Protein AF-A0A846YF03-F1 (afdb_monomer)

Nearest PDB structures (foldseek):
  1k1b-assembly1_A  TM=5.918E-01  e=3.257E-08  Homo sapiens
  5ma4-assembly1_A  TM=4.763E-01  e=5.336E-09  synthetic construct
  4g8l-assembly3_C  TM=5.052E-01  e=1.090E-08  Homo sapiens
  5ma9-assembly4_E  TM=4.348E-01  e=3.477E-09  synthetic construct
  8deh-assembly1_A  TM=4.687E-01  e=1.443E-05  Homo sapiens

Organism: NCBI:txid53429

Sequence (252 aa):
MSNLMDAVWERDPAAVESLLKDGASPEETNEDGTTPLYQAAVSGCADLVRLLLIYGADPNRPSEPPEEGLPLCAAACWNHIDAVSALVAAGADPDLPEPPHPKQHGPGTPPLLWAAGNGHLETVELLLAAGADPNIEGTPLTRAARRGCYGIVRSLLAHGAEPALADYDGNTAATIAADLAGADLVAVLAGQARGNECEYTVERSPGGDGTERITLRYENADGGGWEASIQDGHDAIAALLADTNRSGPGAA

Secondary structure (DSSP, 8-state):
---HHHHHHTT-HHHHHHHHHTT--TT---TT---HHHHHHHTT-HHHHHHHHHTT--TTPPBPTTS-B-HHHHHHHTT-HHHHHHHHHTT--TT-PPPPPTT--SSPPPHHHHHHHHT-HHHHHHHHHTT--TT-TT-HHHHHHHTT-HHHHHHHHHTT--TT---TTS--HHHHHHHHTT--HHHHHHHHSS-TTS--EEEEEE-SSSSEEEEEEEE-TTS-EEEEEEEE-HHHHHHHHHHHHHSSTT--

Foldseek 3Di:
DQALQNCLLVVPLVVNLVNLVVPRQQQDADPQQDGSLLSNLLVLVLSSNLSSLVSPDDQQDFGDPPRWDGSLLNNLLVLSLSSNVSSLVSPNDQADFTDDHPPDDDTGDGSLLSNLLNLNLSSNLSSLVSPHDQADAQHSLLSNLLQLNLSSNVSSVVSPRDQCRAHPVRDGSLNNLVVCQVNPVVVVQCVVDPDVPADWDWDWDDSVRRWIKIKTWGADPVRDTDITIGTNNSNVSNVVSVVVVCPDPPND

pLDDT: mean 90.96, std 11.07, range [36.22, 98.88]

Structure (mmCIF, N/CA/C/O backbone):
data_AF-A0A846YF03-F1
#
_entry.id   AF-A0A846YF03-F1
#
loop_
_atom_site.group_PDB
_atom_site.id
_atom_site.type_symbol
_atom_site.label_atom_id
_atom_site.label_alt_id
_atom_site.label_comp_id
_atom_site.labe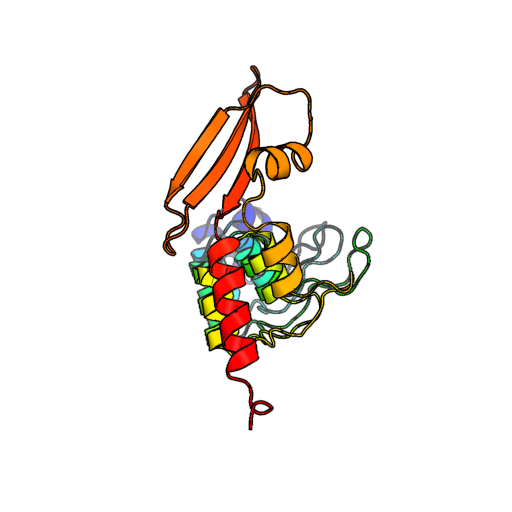l_asym_id
_atom_site.label_entity_id
_atom_site.label_seq_id
_atom_site.pdbx_PDB_ins_code
_atom_site.Cartn_x
_atom_site.Cartn_y
_atom_site.Cartn_z
_atom_site.occupancy
_atom_site.B_iso_or_equiv
_atom_site.auth_seq_id
_atom_site.auth_comp_id
_atom_site.auth_asym_id
_atom_site.auth_atom_id
_atom_site.pdbx_PDB_model_num
ATOM 1 N N . MET A 1 1 ? -2.423 10.579 33.900 1.00 53.16 1 MET A N 1
ATOM 2 C CA . MET A 1 1 ? -3.129 9.377 33.416 1.00 53.16 1 MET A CA 1
ATOM 3 C C . MET A 1 1 ? -2.790 9.304 31.945 1.00 53.16 1 MET A C 1
ATOM 5 O O . MET A 1 1 ? -2.930 10.339 31.309 1.00 53.16 1 MET A O 1
ATOM 9 N N . SER A 1 2 ? -2.238 8.186 31.470 1.00 73.00 2 SER A N 1
ATOM 10 C CA . SER A 1 2 ? -1.969 8.006 30.035 1.00 73.00 2 SER A CA 1
ATOM 11 C C . SER A 1 2 ? -3.318 7.916 29.320 1.00 73.00 2 SER A C 1
ATOM 13 O O . SER A 1 2 ? -4.198 7.209 29.821 1.00 73.00 2 SER A O 1
ATOM 15 N N . ASN A 1 3 ? -3.530 8.696 28.261 1.00 91.00 3 ASN A N 1
ATOM 16 C CA . ASN A 1 3 ? -4.763 8.598 27.473 1.00 91.00 3 ASN A CA 1
ATOM 17 C C . ASN A 1 3 ? -4.642 7.440 26.458 1.00 91.00 3 ASN A C 1
ATOM 19 O O . ASN A 1 3 ? -3.568 6.861 26.291 1.00 91.00 3 ASN A O 1
ATOM 23 N N . LEU A 1 4 ? -5.746 7.058 25.804 1.00 96.25 4 LEU A N 1
ATOM 24 C CA . LEU A 1 4 ? -5.747 5.942 24.845 1.00 96.25 4 LEU A CA 1
ATOM 25 C C . LEU A 1 4 ? -4.701 6.133 23.738 1.00 96.25 4 LEU A C 1
ATOM 27 O O . LEU A 1 4 ? -4.040 5.180 23.330 1.00 96.25 4 LEU A O 1
ATOM 31 N N . MET A 1 5 ? -4.548 7.369 23.278 1.00 95.81 5 MET A N 1
ATOM 32 C CA . MET A 1 5 ? -3.695 7.719 22.157 1.00 95.81 5 MET A CA 1
ATOM 33 C C . MET A 1 5 ? -2.208 7.607 22.511 1.00 95.81 5 MET A C 1
ATOM 35 O O . MET A 1 5 ? -1.440 7.060 21.722 1.00 95.81 5 MET A O 1
ATOM 39 N N . ASP A 1 6 ? -1.819 8.013 23.722 1.00 95.06 6 ASP A N 1
ATOM 40 C CA . ASP A 1 6 ? -0.464 7.820 24.254 1.00 95.06 6 ASP A CA 1
ATOM 41 C C . ASP A 1 6 ? -0.088 6.325 24.257 1.00 95.06 6 ASP A C 1
ATOM 43 O O . ASP A 1 6 ? 0.967 5.942 23.753 1.00 95.06 6 ASP A O 1
ATOM 47 N N . ALA A 1 7 ? -0.989 5.457 24.733 1.00 97.06 7 ALA A N 1
ATOM 48 C CA . ALA A 1 7 ? -0.766 4.008 24.776 1.00 97.06 7 ALA A CA 1
ATOM 49 C C . ALA A 1 7 ? -0.647 3.373 23.374 1.00 97.06 7 ALA A C 1
ATOM 51 O O . ALA A 1 7 ? 0.147 2.449 23.168 1.00 97.06 7 ALA A O 1
ATOM 52 N N . VAL A 1 8 ? -1.402 3.878 22.390 1.00 97.50 8 VAL A N 1
ATOM 53 C CA . VAL A 1 8 ? -1.258 3.468 20.982 1.00 97.50 8 VAL A CA 1
ATOM 54 C C . VAL A 1 8 ? 0.099 3.904 20.425 1.00 97.50 8 VAL A C 1
ATOM 56 O O . VAL A 1 8 ? 0.762 3.112 19.752 1.00 97.50 8 VAL A O 1
ATOM 59 N N . TRP A 1 9 ? 0.549 5.123 20.735 1.00 94.25 9 TRP A N 1
ATOM 60 C CA . TRP A 1 9 ? 1.855 5.644 20.311 1.00 94.25 9 TRP A CA 1
ATOM 61 C C . TRP A 1 9 ? 3.024 4.849 20.889 1.00 94.25 9 TRP A C 1
ATOM 63 O O . TRP A 1 9 ? 3.992 4.552 20.187 1.00 94.25 9 TRP A O 1
ATOM 73 N N . GLU A 1 10 ? 2.909 4.474 22.161 1.00 95.75 10 GLU A N 1
ATOM 74 C CA . GLU A 1 10 ? 3.872 3.637 22.880 1.00 95.75 10 GLU A CA 1
ATOM 75 C C . GLU A 1 10 ? 3.826 2.168 22.438 1.00 95.75 10 GLU A C 1
ATOM 77 O O . GLU A 1 10 ? 4.723 1.393 22.772 1.00 95.75 10 GLU A O 1
ATOM 82 N N . ARG A 1 11 ? 2.822 1.795 21.632 1.00 96.75 11 ARG A N 1
ATOM 83 C CA . ARG A 1 11 ? 2.580 0.437 21.139 1.00 96.75 11 ARG A CA 1
ATOM 84 C C . ARG A 1 11 ? 2.418 -0.563 22.284 1.00 96.75 11 ARG A C 1
ATOM 86 O O . ARG A 1 11 ? 3.023 -1.633 22.253 1.00 96.75 11 ARG A O 1
ATOM 93 N N . ASP A 1 12 ? 1.595 -0.213 23.274 1.00 97.12 12 ASP A N 1
ATOM 94 C CA . ASP A 1 12 ? 1.271 -1.060 24.429 1.00 97.12 12 ASP A CA 1
ATOM 95 C C . ASP A 1 12 ? -0.168 -1.614 24.330 1.00 97.12 12 ASP A C 1
ATOM 97 O O . ASP A 1 12 ? -1.122 -0.966 24.776 1.00 97.12 12 ASP A O 1
ATOM 101 N N . PRO A 1 13 ? -0.365 -2.832 23.779 1.00 96.31 13 PRO A N 1
ATOM 102 C CA . PRO A 1 13 ? -1.689 -3.440 23.677 1.00 96.31 13 PRO A CA 1
ATOM 103 C C . PRO A 1 13 ? -2.375 -3.666 25.023 1.00 96.31 13 PRO A C 1
ATOM 105 O O . PRO A 1 13 ? -3.601 -3.634 25.080 1.00 96.31 13 PRO A O 1
ATOM 108 N N . ALA A 1 14 ? -1.620 -3.884 26.105 1.00 97.38 14 ALA A N 1
ATOM 109 C CA . ALA A 1 14 ? -2.203 -4.131 27.419 1.00 97.38 14 ALA A CA 1
ATOM 110 C C . ALA A 1 14 ? -2.781 -2.841 28.014 1.00 97.38 14 ALA A C 1
ATOM 112 O O . ALA A 1 14 ? -3.894 -2.853 28.548 1.00 97.38 14 ALA A O 1
ATOM 113 N N . ALA A 1 15 ? -2.059 -1.724 27.884 1.00 97.69 15 ALA A N 1
ATOM 114 C CA . ALA A 1 15 ? -2.564 -0.413 28.280 1.00 97.69 15 ALA A CA 1
ATOM 115 C C . ALA A 1 15 ? -3.772 0.004 27.429 1.00 97.69 15 ALA A C 1
ATOM 117 O O . ALA A 1 15 ? -4.793 0.407 27.987 1.00 97.69 15 ALA A O 1
ATOM 118 N N . VAL A 1 16 ? -3.697 -0.169 26.103 1.00 98.06 16 VAL A N 1
ATOM 119 C CA . VAL A 1 16 ? -4.818 0.105 25.187 1.00 98.06 16 VAL A CA 1
ATOM 120 C C . VAL A 1 16 ? -6.046 -0.726 25.565 1.00 98.06 16 VAL A C 1
ATOM 122 O O . VAL A 1 16 ? -7.135 -0.177 25.717 1.00 98.06 16 VAL A O 1
ATOM 125 N N . GLU A 1 17 ? -5.889 -2.033 25.794 1.00 98.19 17 GLU A N 1
ATOM 126 C CA . GLU A 1 17 ? -7.008 -2.906 26.163 1.00 98.19 17 GLU A CA 1
ATOM 127 C C . GLU A 1 17 ? -7.629 -2.497 27.505 1.00 98.19 17 GLU A C 1
ATOM 129 O O . GLU A 1 17 ? -8.853 -2.479 27.633 1.00 98.19 17 GLU A O 1
ATOM 134 N N . SER A 1 18 ? -6.807 -2.158 28.504 1.00 98.00 18 SER A N 1
ATOM 135 C CA . SER A 1 18 ? -7.303 -1.691 29.802 1.00 98.00 18 SER A CA 1
ATOM 136 C C . SER A 1 18 ? -8.118 -0.407 29.660 1.00 98.00 18 SER A C 1
ATOM 138 O O . SER A 1 18 ? -9.215 -0.323 30.204 1.00 98.00 18 SER A O 1
ATOM 140 N N . LEU A 1 19 ? -7.613 0.572 28.906 1.00 98.00 19 LEU A N 1
ATOM 141 C CA . LEU A 1 19 ? -8.283 1.859 28.712 1.00 98.00 19 LEU A CA 1
ATOM 142 C C . LEU A 1 19 ? -9.619 1.694 27.978 1.00 98.00 19 LEU A C 1
ATOM 144 O O . LEU A 1 19 ? -10.620 2.279 28.389 1.00 98.00 19 LEU A O 1
ATOM 148 N N . LEU A 1 20 ? -9.666 0.850 26.943 1.00 97.88 20 LEU A N 1
ATOM 149 C CA . LEU A 1 20 ? -10.903 0.542 26.220 1.00 97.88 20 LEU A CA 1
ATOM 150 C C . LEU A 1 20 ? -11.928 -0.184 27.111 1.00 97.88 20 LEU A C 1
ATOM 152 O O . LEU A 1 20 ? -13.115 0.140 27.074 1.00 97.88 20 LEU A O 1
ATOM 156 N N . LYS A 1 21 ? -11.488 -1.121 27.968 1.00 97.81 21 LYS A N 1
ATOM 157 C CA . LYS A 1 21 ? -12.358 -1.777 28.969 1.00 97.81 21 LYS A CA 1
ATOM 158 C C . LYS A 1 21 ? -12.920 -0.796 29.995 1.00 97.81 21 LYS A C 1
ATOM 160 O O . LYS A 1 21 ? -14.064 -0.962 30.418 1.00 97.81 21 LYS A O 1
ATOM 165 N N . ASP A 1 22 ? -12.142 0.219 30.359 1.00 97.12 22 ASP A N 1
ATOM 166 C CA . ASP A 1 22 ? -12.543 1.278 31.289 1.00 97.12 22 ASP A CA 1
ATOM 167 C C . ASP A 1 22 ? -13.431 2.355 30.629 1.00 97.12 22 ASP A C 1
ATOM 169 O O . ASP A 1 22 ? -13.862 3.302 31.291 1.00 97.12 22 ASP A O 1
ATOM 173 N N . GLY A 1 23 ? -13.766 2.191 29.344 1.00 96.06 23 GLY A N 1
ATOM 174 C CA . GLY A 1 23 ? -14.714 3.035 28.619 1.00 96.06 23 GLY A CA 1
ATOM 175 C C . GLY A 1 23 ? -14.081 4.177 27.828 1.00 96.06 23 GLY A C 1
ATOM 176 O O . GLY A 1 23 ? -14.813 5.072 27.402 1.00 96.06 23 GLY A O 1
ATOM 177 N N . ALA A 1 24 ? -12.759 4.168 27.615 1.00 96.75 24 ALA A N 1
ATOM 178 C CA . ALA A 1 24 ? -12.143 5.055 26.633 1.00 96.75 24 ALA A CA 1
ATOM 179 C C . ALA A 1 24 ? -12.750 4.794 25.249 1.00 96.75 24 ALA A C 1
ATOM 181 O O . ALA A 1 24 ? -12.981 3.648 24.858 1.00 96.75 24 ALA A O 1
ATOM 182 N N . SER A 1 25 ? -13.016 5.864 24.508 1.00 97.12 25 SER A N 1
ATOM 183 C CA . SER A 1 25 ? -13.575 5.743 23.168 1.00 97.12 25 SER A CA 1
ATOM 184 C C . SER A 1 25 ? -12.473 5.326 22.185 1.00 97.12 25 SER A C 1
ATOM 186 O O . SER A 1 25 ? -11.461 6.024 22.118 1.00 97.12 25 SER A O 1
ATOM 188 N N . PRO A 1 26 ? -12.654 4.270 21.365 1.00 97.31 26 PRO A N 1
ATOM 189 C CA . PRO A 1 26 ? -11.689 3.904 20.316 1.00 97.31 26 PRO A CA 1
ATOM 190 C C . PRO A 1 26 ? -11.606 4.946 19.185 1.00 97.31 26 PRO A C 1
ATOM 192 O O . PRO A 1 26 ? -10.772 4.838 18.292 1.00 97.31 26 PRO A O 1
ATOM 195 N N . GLU A 1 27 ? -12.485 5.945 19.244 1.00 96.81 27 GLU A N 1
ATOM 196 C CA . GLU A 1 27 ? -12.707 7.000 18.263 1.00 96.81 27 GLU A CA 1
ATOM 197 C C . GLU A 1 27 ? -12.222 8.381 18.730 1.00 96.81 27 GLU A C 1
ATOM 199 O O . GLU A 1 27 ? -12.428 9.381 18.038 1.00 96.81 27 GLU A O 1
ATOM 204 N N . GLU A 1 28 ? -11.662 8.466 19.939 1.00 94.25 28 GLU A N 1
ATOM 205 C CA . GLU A 1 28 ? -11.135 9.716 20.483 1.00 94.25 28 GLU A CA 1
ATOM 206 C C . GLU A 1 28 ? -9.803 10.057 19.813 1.00 94.25 28 GLU A C 1
ATOM 208 O O . GLU A 1 28 ? -8.834 9.305 19.913 1.00 94.25 28 GLU A O 1
ATOM 213 N N . THR A 1 29 ? -9.773 11.184 19.107 1.00 94.38 29 THR A N 1
ATOM 214 C CA . THR A 1 29 ? -8.591 11.663 18.389 1.00 94.38 29 THR A CA 1
ATOM 215 C C . THR A 1 29 ? -7.647 12.434 19.310 1.00 94.38 29 THR A C 1
ATOM 217 O O . THR A 1 29 ? -8.072 12.981 20.331 1.00 94.38 29 THR A O 1
ATOM 220 N N . ASN A 1 30 ? -6.370 12.545 18.933 1.00 91.88 30 ASN A N 1
ATOM 221 C CA . ASN A 1 30 ? -5.474 13.527 19.558 1.00 91.88 30 ASN A CA 1
ATOM 222 C C . ASN A 1 30 ? -5.801 14.973 19.114 1.00 91.88 30 ASN A C 1
ATOM 224 O O . ASN A 1 30 ? -6.752 15.224 18.370 1.00 91.88 30 ASN A O 1
ATOM 228 N N . GLU A 1 31 ? -4.975 15.927 19.558 1.00 91.25 31 GLU A N 1
ATOM 229 C CA . GLU A 1 31 ? -5.068 17.353 19.201 1.00 91.25 31 GLU A CA 1
ATOM 230 C C . GLU A 1 31 ? -4.873 17.630 17.698 1.00 91.25 31 GLU A C 1
ATOM 232 O O . GLU A 1 31 ? -5.352 18.651 17.208 1.00 91.25 31 GLU A O 1
ATOM 237 N N . ASP A 1 32 ? -4.222 16.716 16.973 1.00 89.75 32 ASP A N 1
ATOM 238 C CA . ASP A 1 32 ? -3.997 16.789 15.524 1.00 89.75 32 ASP A CA 1
ATOM 239 C C . ASP A 1 32 ? -5.119 16.113 14.714 1.00 89.75 32 ASP A C 1
ATOM 241 O O . ASP A 1 32 ? -5.031 16.020 13.494 1.00 89.75 32 ASP A O 1
ATOM 245 N N . GLY A 1 33 ? -6.167 15.603 15.371 1.00 91.94 33 GLY A N 1
ATOM 246 C CA . GLY A 1 33 ? -7.261 14.917 14.684 1.00 91.94 33 GLY A CA 1
ATOM 247 C C . GLY A 1 33 ? -6.934 13.487 14.234 1.00 91.94 33 GLY A C 1
ATOM 248 O O . GLY A 1 33 ? -7.732 12.865 13.529 1.00 91.94 33 GLY A O 1
ATOM 249 N N . THR A 1 34 ? -5.802 12.929 14.668 1.00 94.31 34 THR A N 1
ATOM 250 C CA . THR A 1 34 ? -5.397 11.549 14.388 1.00 94.31 34 THR A CA 1
ATOM 251 C C . THR A 1 34 ? -6.272 10.562 15.148 1.00 94.31 34 THR A C 1
ATOM 253 O O . THR A 1 34 ? -6.358 10.625 16.377 1.00 94.31 34 THR A O 1
ATOM 256 N N . THR A 1 35 ? -6.876 9.606 14.438 1.00 97.12 35 THR A N 1
ATOM 257 C CA . THR A 1 35 ? -7.601 8.496 15.074 1.00 97.12 35 THR A CA 1
ATOM 258 C C . THR A 1 35 ? -6.635 7.439 15.633 1.00 97.12 35 THR A C 1
ATOM 260 O O . THR A 1 35 ? -5.582 7.177 15.033 1.00 97.12 35 THR A O 1
ATOM 263 N N . PRO A 1 36 ? -6.998 6.747 16.732 1.00 97.88 36 PRO A N 1
ATOM 264 C CA . PRO A 1 36 ? -6.210 5.631 17.256 1.00 97.88 36 PRO A CA 1
ATOM 265 C C . PRO A 1 36 ? -5.950 4.540 16.212 1.00 97.88 36 PRO A C 1
ATOM 267 O O . PRO A 1 36 ? -4.838 4.014 16.115 1.00 97.88 36 PRO A O 1
ATOM 270 N N . LEU A 1 37 ? -6.962 4.219 15.399 1.00 98.62 37 LEU A N 1
ATOM 271 C CA . LEU A 1 37 ? -6.868 3.169 14.389 1.00 98.62 37 LEU A CA 1
ATOM 272 C C . LEU A 1 37 ? -5.911 3.543 13.252 1.00 98.62 37 LEU A C 1
ATOM 274 O O . LEU A 1 37 ? -5.121 2.699 12.825 1.00 98.62 37 LEU A O 1
ATOM 278 N N . TYR A 1 38 ? -5.926 4.801 12.802 1.00 97.88 38 TYR A N 1
ATOM 279 C CA . TYR A 1 38 ? -4.969 5.2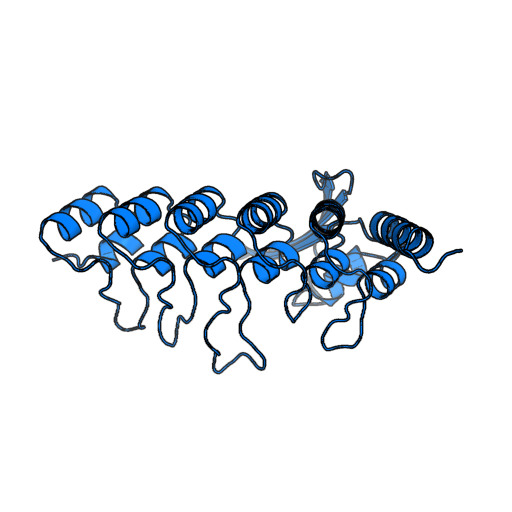90 11.810 1.00 97.88 38 TYR A CA 1
ATOM 280 C C . TYR A 1 38 ? -3.532 5.206 12.332 1.00 97.88 38 TYR A C 1
ATOM 282 O O . TYR A 1 38 ? -2.670 4.647 11.656 1.00 97.88 38 TYR A O 1
ATOM 290 N N . GLN A 1 39 ? -3.267 5.661 13.561 1.00 97.62 39 GLN A N 1
ATOM 291 C CA . GLN A 1 39 ? -1.925 5.576 14.148 1.00 97.62 39 GLN A CA 1
ATOM 292 C C . GLN A 1 39 ? -1.443 4.121 14.288 1.00 97.62 39 GLN A C 1
ATOM 294 O O . GLN A 1 39 ? -0.286 3.802 13.988 1.00 97.62 39 GLN A O 1
ATOM 299 N N . ALA A 1 40 ? -2.328 3.212 14.711 1.00 98.38 40 ALA A N 1
ATOM 300 C CA . ALA A 1 40 ? -2.021 1.787 14.775 1.00 98.38 40 ALA A CA 1
ATOM 301 C C . ALA A 1 40 ? -1.661 1.228 13.386 1.00 98.38 40 ALA A C 1
ATOM 303 O O . ALA A 1 40 ? -0.666 0.507 13.263 1.00 98.38 40 ALA A O 1
ATOM 304 N N . ALA A 1 41 ? -2.404 1.618 12.344 1.00 98.44 41 ALA A N 1
ATOM 305 C CA . ALA A 1 41 ? -2.136 1.237 10.961 1.00 98.44 41 ALA A CA 1
ATOM 306 C C . ALA A 1 41 ? -0.810 1.805 10.429 1.00 98.44 41 ALA A C 1
ATOM 308 O O . ALA A 1 41 ? -0.035 1.050 9.849 1.00 98.44 41 ALA A O 1
ATOM 309 N N . VAL A 1 42 ? -0.489 3.079 10.691 1.00 96.94 42 VAL A N 1
ATOM 310 C CA . VAL A 1 42 ? 0.804 3.701 10.331 1.00 96.94 42 VAL A CA 1
ATOM 311 C C . VAL A 1 42 ? 1.975 2.939 10.958 1.00 96.94 42 VAL A C 1
ATOM 313 O O . VAL A 1 42 ? 2.963 2.637 10.287 1.00 96.94 42 VAL A O 1
ATOM 316 N N . SER A 1 43 ? 1.856 2.574 12.238 1.00 96.88 43 SER A N 1
ATOM 317 C CA . SER A 1 43 ? 2.899 1.824 12.954 1.00 96.88 43 SER A CA 1
ATOM 318 C C . SER A 1 43 ? 3.008 0.345 12.553 1.00 96.88 43 SER A C 1
ATOM 320 O O . SER A 1 43 ? 3.944 -0.336 12.985 1.00 96.88 43 SER A O 1
ATOM 322 N N . GLY A 1 44 ? 2.044 -0.170 11.781 1.00 97.44 44 GLY A N 1
ATOM 323 C CA . GLY A 1 44 ? 1.949 -1.581 11.407 1.00 97.44 44 GLY A CA 1
ATOM 324 C C . GLY A 1 44 ? 1.642 -2.520 12.571 1.00 97.44 44 GLY A C 1
ATOM 325 O O . GLY A 1 44 ? 1.868 -3.726 12.476 1.00 97.44 44 GLY A O 1
ATOM 326 N N . CYS A 1 45 ? 1.162 -1.999 13.703 1.00 98.19 45 CYS A N 1
ATOM 327 C CA . CYS A 1 45 ? 0.877 -2.817 14.874 1.00 98.19 45 CYS A CA 1
ATOM 328 C C . CYS A 1 45 ? -0.474 -3.528 14.716 1.00 98.19 45 CYS A C 1
ATOM 330 O O . CYS A 1 45 ? -1.508 -3.047 15.177 1.00 98.19 45 CYS A O 1
ATOM 332 N N . ALA A 1 46 ? -0.457 -4.691 14.058 1.00 98.38 46 ALA A N 1
ATOM 333 C CA . ALA A 1 46 ? -1.660 -5.470 13.767 1.00 98.38 46 ALA A CA 1
ATOM 334 C C . ALA A 1 46 ? -2.464 -5.851 15.024 1.00 98.38 46 ALA A C 1
ATOM 336 O O . ALA A 1 46 ? -3.691 -5.890 14.968 1.00 98.38 46 ALA A O 1
ATOM 337 N N . ASP A 1 47 ? -1.801 -6.074 16.163 1.00 98.44 47 ASP A N 1
ATOM 338 C CA . ASP A 1 47 ? -2.474 -6.340 17.440 1.00 98.44 47 ASP A CA 1
ATOM 339 C C . ASP A 1 47 ? -3.323 -5.147 17.890 1.00 98.44 47 ASP A C 1
ATOM 341 O O . ASP A 1 47 ? -4.483 -5.324 18.261 1.00 98.44 47 ASP A O 1
ATOM 345 N N . LEU A 1 48 ? -2.786 -3.927 17.787 1.00 98.81 48 LEU A N 1
ATOM 346 C CA . LEU A 1 48 ? -3.534 -2.709 18.100 1.00 98.81 48 LEU A CA 1
ATOM 347 C C . LEU A 1 48 ? -4.660 -2.459 17.102 1.00 98.81 48 LEU A C 1
ATOM 349 O O . LEU A 1 48 ? -5.760 -2.113 17.521 1.00 98.81 48 LEU A O 1
ATOM 353 N N . VAL A 1 49 ? -4.419 -2.689 15.808 1.00 98.88 49 VAL A N 1
ATOM 354 C CA . VAL A 1 49 ? -5.461 -2.600 14.773 1.00 98.88 49 VAL A CA 1
ATOM 355 C C . VAL A 1 49 ? -6.624 -3.531 15.117 1.00 98.88 49 VAL A C 1
ATOM 357 O O . VAL A 1 49 ? -7.761 -3.082 15.226 1.00 98.88 49 VAL A O 1
ATOM 360 N N . ARG A 1 50 ? -6.354 -4.819 15.370 1.00 98.81 50 ARG A N 1
ATOM 361 C CA . ARG A 1 50 ? -7.387 -5.801 15.742 1.00 98.81 50 ARG A CA 1
ATOM 362 C C . ARG A 1 50 ? -8.106 -5.411 17.027 1.00 98.81 50 ARG A C 1
ATOM 364 O O . ARG A 1 50 ? -9.325 -5.534 17.096 1.00 98.81 50 ARG A O 1
ATOM 371 N N . LEU A 1 51 ? -7.366 -4.951 18.031 1.00 98.50 51 LEU A N 1
ATOM 372 C CA . LEU A 1 51 ? -7.926 -4.560 19.315 1.00 98.50 51 LEU A CA 1
ATOM 373 C C . LEU A 1 51 ? -8.881 -3.370 19.167 1.00 98.50 51 LEU A C 1
ATOM 375 O O . LEU A 1 51 ? -10.027 -3.461 19.592 1.00 98.50 51 LEU A O 1
ATOM 379 N N . LEU A 1 52 ? -8.457 -2.293 18.508 1.00 98.81 52 LEU A N 1
ATOM 380 C CA . LEU A 1 52 ? -9.294 -1.112 18.280 1.00 98.81 52 LEU A CA 1
ATOM 381 C C . LEU A 1 52 ? -10.563 -1.459 17.484 1.00 98.81 52 LEU A C 1
ATOM 383 O O . LEU A 1 52 ? -11.654 -1.029 17.857 1.00 98.81 52 LEU A O 1
ATOM 387 N N . LEU A 1 53 ? -10.446 -2.312 16.460 1.00 98.81 53 LEU A N 1
ATOM 388 C CA . LEU A 1 53 ? -11.590 -2.811 15.686 1.00 98.81 53 LEU A CA 1
ATOM 389 C C . LEU A 1 53 ? -12.562 -3.642 16.544 1.00 98.81 53 LEU A C 1
ATOM 391 O O . LEU A 1 53 ? -13.773 -3.464 16.443 1.00 98.81 53 LEU A O 1
ATOM 395 N N . ILE A 1 54 ? -12.063 -4.511 17.435 1.00 98.44 54 ILE A N 1
ATOM 396 C CA . ILE A 1 54 ? -12.900 -5.298 18.365 1.00 98.44 54 ILE A CA 1
ATOM 397 C C . ILE A 1 54 ? -13.719 -4.393 19.293 1.00 98.44 54 ILE A C 1
ATOM 399 O O . ILE A 1 54 ? -14.857 -4.726 19.625 1.00 98.44 54 ILE A O 1
ATOM 403 N N . TYR A 1 55 ? -13.157 -3.255 19.704 1.00 98.56 55 TYR A N 1
ATOM 404 C CA . TYR A 1 55 ? -13.849 -2.279 20.548 1.00 98.56 55 TYR A CA 1
ATOM 405 C C . TYR A 1 55 ? -14.693 -1.271 19.757 1.00 98.56 55 TYR A C 1
ATOM 407 O O . TYR A 1 55 ? -15.315 -0.404 20.365 1.00 98.56 55 TYR A O 1
ATOM 415 N N . GLY A 1 56 ? -14.800 -1.430 18.434 1.00 98.12 56 GLY A N 1
ATOM 416 C CA . GLY A 1 56 ? -15.755 -0.700 17.604 1.00 98.12 56 GLY A CA 1
ATOM 417 C C . GLY A 1 56 ? -15.206 0.542 16.910 1.00 98.12 56 GLY A C 1
ATOM 418 O O . GLY A 1 56 ? -16.009 1.397 16.549 1.00 98.12 56 GLY A O 1
ATOM 419 N N . ALA A 1 57 ? -13.885 0.651 16.720 1.00 98.62 57 ALA A N 1
ATOM 420 C CA . ALA A 1 57 ? -13.333 1.633 15.787 1.00 98.62 57 ALA A CA 1
ATOM 421 C C . ALA A 1 57 ? -13.879 1.389 14.367 1.00 98.62 57 ALA A C 1
ATOM 423 O O . ALA A 1 57 ? -13.879 0.251 13.890 1.00 98.62 57 ALA A O 1
ATOM 424 N N . ASP A 1 58 ? -14.315 2.445 13.688 1.00 98.62 58 ASP A N 1
ATOM 425 C CA . ASP A 1 58 ? -14.753 2.417 12.299 1.00 98.62 58 ASP A CA 1
ATOM 426 C C . ASP A 1 58 ? -13.526 2.299 11.374 1.00 98.62 58 ASP A C 1
ATOM 428 O O . ASP A 1 58 ? -12.697 3.216 11.325 1.00 98.62 58 ASP A O 1
ATOM 432 N N . PRO A 1 59 ? -13.387 1.198 10.609 1.00 98.50 59 PRO A N 1
ATOM 433 C CA . PRO A 1 59 ? -12.254 1.004 9.707 1.00 98.50 59 PRO A CA 1
ATOM 434 C C . PRO A 1 59 ? -12.163 2.045 8.582 1.00 98.50 59 PRO A C 1
ATOM 436 O O . PRO A 1 59 ? -11.103 2.171 7.967 1.00 98.50 59 PRO A O 1
ATOM 439 N N . ASN A 1 60 ? -13.248 2.777 8.315 1.00 98.00 60 ASN A N 1
ATOM 440 C CA . ASN A 1 60 ? -13.351 3.774 7.253 1.00 98.00 60 ASN A CA 1
ATOM 441 C C . ASN A 1 60 ? -13.326 5.214 7.768 1.00 98.00 60 ASN A C 1
ATOM 443 O O . ASN A 1 60 ? -13.478 6.145 6.973 1.00 98.00 60 ASN A O 1
ATOM 447 N N . ARG A 1 61 ? -13.140 5.433 9.076 1.00 96.25 61 ARG A N 1
ATOM 448 C CA . ARG A 1 61 ? -13.040 6.793 9.597 1.00 96.25 61 ARG A CA 1
ATOM 449 C C . ARG A 1 61 ? -11.674 7.392 9.250 1.00 96.25 61 ARG A C 1
ATOM 451 O O . ARG A 1 61 ? -10.649 6.840 9.661 1.00 96.25 61 ARG A O 1
ATOM 458 N N . PRO A 1 62 ? -11.632 8.533 8.544 1.00 94.38 62 PRO A N 1
ATOM 459 C CA . PRO A 1 62 ? -10.381 9.222 8.305 1.00 94.38 62 PRO A CA 1
ATOM 460 C C . PRO A 1 62 ? -9.924 9.978 9.556 1.00 94.38 62 PRO A C 1
ATOM 462 O O . PRO A 1 62 ? -10.741 10.473 10.338 1.00 94.38 62 PRO A O 1
ATOM 465 N N . SER A 1 63 ? -8.612 10.116 9.705 1.00 92.50 63 SER A N 1
ATOM 466 C CA . SER A 1 63 ? -8.033 11.168 10.541 1.00 92.50 63 SER A CA 1
ATOM 467 C C . SER A 1 63 ? -8.288 12.549 9.921 1.00 92.50 63 SER A C 1
ATOM 469 O O . SER A 1 63 ? -8.436 12.682 8.702 1.00 92.50 63 SER A O 1
ATOM 471 N N . GLU A 1 64 ? -8.368 13.572 10.767 1.00 87.44 64 GLU A N 1
ATOM 472 C CA . GLU A 1 64 ? -8.603 14.964 10.371 1.00 87.44 64 GLU A CA 1
ATOM 473 C C . GLU A 1 64 ? -7.278 15.714 10.111 1.00 87.44 64 GLU A C 1
ATOM 475 O O . GLU A 1 64 ? -6.206 15.232 10.481 1.00 87.44 64 GLU A O 1
ATOM 480 N N . PRO A 1 65 ? -7.310 16.898 9.468 1.00 80.62 65 PRO A N 1
ATOM 481 C CA . PRO A 1 65 ? -6.109 17.704 9.275 1.00 80.62 65 PRO A CA 1
ATOM 482 C C . PRO A 1 65 ? -5.412 18.050 10.604 1.00 80.62 65 PRO A C 1
ATOM 484 O O . PRO A 1 65 ? -6.097 18.474 11.537 1.00 80.62 65 PRO A O 1
ATOM 487 N N . PRO A 1 66 ? -4.063 18.004 10.670 1.00 77.62 66 PRO A N 1
ATOM 488 C CA . PRO A 1 66 ? -3.128 17.887 9.542 1.00 77.62 66 PRO A CA 1
ATOM 489 C C . PRO A 1 66 ? -2.741 16.458 9.120 1.00 77.62 66 PRO A C 1
ATOM 491 O O . PRO A 1 66 ? -2.119 16.313 8.069 1.00 77.62 66 PRO A O 1
ATOM 494 N N . GLU A 1 67 ? -3.059 15.431 9.906 1.00 73.12 67 GLU A N 1
ATOM 495 C CA . GLU A 1 67 ? -2.676 14.032 9.646 1.00 73.12 67 GLU A CA 1
ATOM 496 C C . GLU A 1 67 ? -3.815 13.286 8.939 1.00 73.12 67 GLU A C 1
ATOM 498 O O . GLU A 1 67 ? -4.332 12.281 9.418 1.00 73.12 67 GLU A O 1
ATOM 503 N N . GLU A 1 68 ? -4.235 13.816 7.793 1.00 81.56 68 GLU A N 1
ATOM 504 C CA . GLU A 1 68 ? -5.346 13.284 7.004 1.00 81.56 68 GLU A CA 1
ATOM 505 C C . GLU A 1 68 ? -4.999 11.917 6.413 1.00 81.56 68 GLU A C 1
ATOM 507 O O . GLU A 1 68 ? -3.950 11.751 5.789 1.00 81.56 68 GLU A O 1
ATOM 512 N N . GLY A 1 69 ? -5.899 10.945 6.555 1.00 89.88 69 GLY A N 1
ATOM 513 C CA . GLY A 1 69 ? -5.705 9.638 5.937 1.00 89.88 69 GLY A CA 1
ATOM 514 C C . GLY A 1 69 ? -6.647 8.568 6.460 1.00 89.88 69 GLY A C 1
ATOM 515 O O . GLY A 1 69 ? -7.290 8.724 7.500 1.00 89.88 69 GLY A O 1
ATOM 516 N N . LEU A 1 70 ? -6.727 7.467 5.718 1.00 96.25 70 LEU A N 1
ATOM 517 C CA . LEU A 1 70 ? -7.521 6.292 6.076 1.00 96.25 70 LEU A CA 1
ATOM 518 C C . LEU A 1 70 ? -6.613 5.189 6.631 1.00 96.25 70 LEU A C 1
ATOM 520 O O . LEU A 1 70 ? -5.515 4.989 6.098 1.00 96.25 70 LEU A O 1
ATOM 524 N N . PRO A 1 71 ? -7.055 4.415 7.641 1.00 97.88 71 PRO A N 1
ATOM 525 C CA . PRO A 1 71 ? -6.254 3.321 8.185 1.00 97.88 71 PRO A CA 1
ATOM 526 C C . PRO A 1 71 ? -5.775 2.333 7.111 1.00 97.88 71 PRO A C 1
ATOM 528 O O . PRO A 1 71 ? -4.610 1.932 7.109 1.00 97.88 71 PRO A O 1
ATOM 531 N N . LEU A 1 72 ? -6.643 1.974 6.155 1.00 98.56 72 LEU A N 1
ATOM 532 C CA . LEU A 1 72 ? -6.288 1.043 5.080 1.00 98.56 72 LEU A CA 1
ATOM 533 C C . LEU A 1 72 ? -5.257 1.637 4.110 1.00 98.56 72 LEU A C 1
ATOM 535 O O . LEU A 1 72 ? -4.345 0.921 3.697 1.00 98.56 72 LEU A O 1
ATOM 539 N N . CYS A 1 73 ? -5.337 2.936 3.803 1.00 96.94 73 CYS A N 1
ATOM 540 C CA . CYS A 1 73 ? -4.343 3.621 2.973 1.00 96.94 73 CYS A CA 1
ATOM 541 C C . CYS A 1 73 ? -2.968 3.643 3.643 1.00 96.94 73 CYS A C 1
ATOM 543 O O . CYS A 1 73 ? -1.977 3.294 3.003 1.00 96.94 73 CYS A O 1
ATOM 545 N N . ALA A 1 74 ? -2.904 3.961 4.940 1.00 96.62 74 ALA A N 1
ATOM 546 C CA . ALA A 1 74 ? -1.655 3.932 5.698 1.00 96.62 74 ALA A CA 1
ATOM 547 C C . ALA A 1 74 ? -1.032 2.528 5.720 1.00 96.62 74 ALA A C 1
ATOM 549 O O . ALA A 1 74 ? 0.141 2.361 5.378 1.00 96.62 74 ALA A O 1
ATOM 550 N N . ALA A 1 75 ? -1.819 1.504 6.066 1.00 98.44 75 ALA A N 1
ATOM 551 C CA . ALA A 1 75 ? -1.341 0.124 6.095 1.00 98.44 75 ALA A CA 1
ATOM 552 C C . ALA A 1 75 ? -0.859 -0.347 4.710 1.00 98.44 75 ALA A C 1
ATOM 554 O O . ALA A 1 75 ? 0.192 -0.984 4.608 1.00 98.44 75 ALA A O 1
ATOM 555 N N . ALA A 1 76 ? -1.585 0.011 3.645 1.00 98.25 76 ALA A N 1
ATOM 556 C CA . ALA A 1 76 ? -1.226 -0.337 2.275 1.00 98.25 76 ALA A CA 1
ATOM 557 C C . ALA A 1 76 ? 0.031 0.396 1.787 1.00 98.25 76 ALA A C 1
ATOM 559 O O . ALA A 1 76 ? 0.875 -0.210 1.132 1.00 98.25 76 ALA A O 1
ATOM 560 N N . CYS A 1 77 ? 0.196 1.675 2.133 1.00 95.88 77 CYS A N 1
ATOM 561 C CA . CYS A 1 77 ? 1.367 2.477 1.776 1.00 95.88 77 CYS A CA 1
ATOM 562 C C . CYS A 1 77 ? 2.670 1.877 2.325 1.00 95.88 77 CYS A C 1
ATOM 564 O O . CYS A 1 77 ? 3.673 1.801 1.606 1.00 95.88 77 CYS A O 1
ATOM 566 N N . TRP A 1 78 ? 2.636 1.383 3.563 1.00 96.12 78 TRP A N 1
ATOM 567 C CA . TRP A 1 78 ? 3.803 0.846 4.268 1.00 96.12 78 TRP A CA 1
ATOM 568 C C . TRP A 1 78 ? 3.955 -0.681 4.193 1.00 96.12 78 TRP A C 1
ATOM 570 O O . TRP A 1 78 ? 4.873 -1.223 4.804 1.00 96.12 78 TRP A O 1
ATOM 580 N N . ASN A 1 79 ? 3.111 -1.372 3.416 1.00 97.12 79 ASN A N 1
ATOM 581 C CA . ASN A 1 79 ? 3.114 -2.834 3.265 1.00 97.12 79 ASN A CA 1
ATOM 582 C C . ASN A 1 79 ? 2.886 -3.611 4.576 1.00 97.12 79 ASN A C 1
ATOM 584 O O . ASN A 1 79 ? 3.463 -4.679 4.790 1.00 97.12 79 ASN A O 1
ATOM 588 N N . HIS A 1 80 ? 2.044 -3.094 5.471 1.00 98.44 80 HIS A N 1
ATOM 589 C CA . HIS A 1 80 ? 1.715 -3.765 6.730 1.00 98.44 80 HIS A CA 1
ATOM 590 C C . HIS A 1 80 ? 0.638 -4.833 6.506 1.00 98.44 80 HIS A C 1
ATOM 592 O O . HIS A 1 80 ? -0.519 -4.640 6.876 1.00 98.44 80 HIS A O 1
ATOM 598 N N . ILE A 1 81 ? 1.016 -5.959 5.887 1.00 98.31 81 ILE A N 1
ATOM 599 C CA . ILE A 1 81 ? 0.101 -7.018 5.407 1.00 98.31 81 ILE A CA 1
ATOM 600 C C . ILE A 1 81 ? -0.922 -7.453 6.463 1.00 98.31 81 ILE A C 1
ATOM 602 O O . ILE A 1 81 ? -2.119 -7.515 6.182 1.00 98.31 81 ILE A O 1
ATOM 606 N N . ASP A 1 82 ? -0.481 -7.698 7.698 1.00 98.62 82 ASP A N 1
ATOM 607 C CA . ASP A 1 82 ? -1.371 -8.144 8.775 1.00 98.62 82 ASP A CA 1
ATOM 608 C C . ASP A 1 82 ? -2.386 -7.069 9.192 1.00 98.62 82 ASP A C 1
ATOM 610 O O . ASP A 1 82 ? -3.519 -7.399 9.555 1.00 98.62 82 ASP A O 1
ATOM 614 N N . ALA A 1 83 ? -2.005 -5.789 9.119 1.00 98.75 83 ALA A N 1
ATOM 615 C CA . ALA A 1 83 ? -2.904 -4.666 9.369 1.00 98.75 83 ALA A CA 1
ATOM 616 C C . ALA A 1 83 ? -3.901 -4.492 8.215 1.00 98.75 83 ALA A C 1
ATOM 618 O O . ALA A 1 83 ? -5.094 -4.355 8.475 1.00 98.75 83 ALA A O 1
ATOM 619 N N . VAL A 1 84 ? -3.445 -4.583 6.958 1.00 98.81 84 VAL A N 1
ATOM 620 C CA . VAL A 1 84 ? -4.314 -4.577 5.765 1.00 98.81 84 VAL A CA 1
ATOM 621 C C . VAL A 1 84 ? -5.352 -5.699 5.866 1.00 98.81 84 VAL A C 1
ATOM 623 O O . VAL A 1 84 ? -6.549 -5.452 5.741 1.00 98.81 84 VAL A O 1
ATOM 626 N N . SER A 1 85 ? -4.907 -6.920 6.178 1.00 98.75 85 SER A N 1
ATOM 627 C CA . SER A 1 85 ? -5.770 -8.090 6.370 1.00 98.75 85 SER A CA 1
ATOM 628 C C . SER A 1 85 ? -6.817 -7.866 7.463 1.00 98.75 85 SER A C 1
ATOM 630 O O . SER A 1 85 ? -7.999 -8.145 7.261 1.00 98.75 85 SER A O 1
ATOM 632 N N . ALA A 1 86 ? -6.410 -7.326 8.618 1.00 98.75 86 ALA A N 1
ATOM 633 C CA . ALA A 1 86 ? -7.324 -7.038 9.720 1.00 98.75 86 ALA A CA 1
ATOM 634 C C . ALA A 1 86 ? -8.367 -5.965 9.361 1.00 98.75 86 ALA A C 1
ATOM 636 O O . ALA A 1 86 ? -9.542 -6.139 9.680 1.00 98.75 86 ALA A O 1
ATOM 637 N N . LEU A 1 87 ? -7.951 -4.892 8.686 1.00 98.88 87 LEU A N 1
ATOM 638 C CA . LEU A 1 87 ? -8.825 -3.791 8.276 1.00 98.88 87 LEU A CA 1
ATOM 639 C C . LEU A 1 87 ? -9.860 -4.246 7.244 1.00 98.88 87 LEU A C 1
ATOM 641 O O . LEU A 1 87 ? -11.054 -4.026 7.437 1.00 98.88 87 LEU A O 1
ATOM 645 N N . VAL A 1 88 ? -9.429 -4.954 6.197 1.00 98.62 88 VAL A N 1
ATOM 646 C CA . VAL A 1 88 ? -10.331 -5.528 5.185 1.00 98.62 88 VAL A CA 1
ATOM 647 C C . VAL A 1 88 ? -11.312 -6.512 5.825 1.00 98.62 88 VAL A C 1
ATOM 649 O O . VAL A 1 88 ? -12.513 -6.444 5.569 1.00 98.62 88 VAL A O 1
ATOM 652 N N . ALA A 1 89 ? -10.837 -7.393 6.714 1.00 98.56 89 ALA A N 1
ATOM 653 C CA . ALA A 1 89 ? -11.703 -8.338 7.420 1.00 98.56 89 ALA A CA 1
ATOM 654 C C . ALA A 1 89 ? -12.748 -7.650 8.318 1.00 98.56 89 ALA A C 1
ATOM 656 O O . ALA A 1 89 ? -13.796 -8.237 8.590 1.00 98.56 89 ALA A O 1
ATOM 657 N N . ALA A 1 90 ? -12.478 -6.422 8.767 1.00 98.56 90 ALA A N 1
ATOM 658 C CA . ALA A 1 90 ? -13.407 -5.605 9.541 1.00 98.56 90 ALA A CA 1
ATOM 659 C C . ALA A 1 90 ? -14.325 -4.716 8.681 1.00 98.56 90 ALA A C 1
ATOM 661 O O . ALA A 1 90 ? -15.163 -4.011 9.238 1.00 98.56 90 ALA A O 1
ATOM 662 N N . GLY A 1 91 ? -14.221 -4.773 7.349 1.00 98.25 91 GLY A N 1
ATOM 663 C CA . GLY A 1 91 ? -15.076 -4.012 6.435 1.00 98.25 91 GLY A CA 1
ATOM 664 C C . GLY A 1 91 ? -14.518 -2.650 6.020 1.00 98.25 91 GLY A C 1
ATOM 665 O O . GLY A 1 91 ? -15.299 -1.769 5.658 1.00 98.25 91 GLY A O 1
ATOM 666 N N . ALA A 1 92 ? -13.195 -2.459 6.070 1.00 98.56 92 ALA A N 1
ATOM 667 C CA . ALA A 1 92 ? -12.564 -1.346 5.365 1.00 98.56 92 ALA A CA 1
ATOM 668 C C . ALA A 1 92 ? -12.890 -1.430 3.865 1.00 98.56 92 ALA A C 1
ATOM 670 O O . ALA A 1 92 ? -12.721 -2.487 3.254 1.00 98.56 92 ALA A O 1
ATOM 671 N N . ASP A 1 93 ? -13.354 -0.326 3.290 1.00 97.88 93 ASP A N 1
ATOM 672 C CA . ASP A 1 93 ? -13.646 -0.204 1.868 1.00 97.88 93 ASP A CA 1
ATOM 673 C C . ASP A 1 93 ? -12.321 -0.063 1.091 1.00 97.88 93 ASP A C 1
ATOM 675 O O . ASP A 1 93 ? -11.587 0.911 1.299 1.00 97.88 93 ASP A O 1
ATOM 679 N N . PRO A 1 94 ? -11.969 -1.034 0.226 1.00 96.81 94 PRO A N 1
ATOM 680 C CA . PRO A 1 94 ? -10.696 -1.028 -0.484 1.00 96.81 94 PRO A CA 1
ATOM 681 C C . PRO A 1 94 ? -10.594 0.048 -1.574 1.00 96.81 94 PRO A C 1
ATOM 683 O O . PRO A 1 94 ? -9.480 0.309 -2.033 1.00 96.81 94 PRO A O 1
ATOM 686 N N . ASP A 1 95 ? -11.710 0.675 -1.957 1.00 95.19 95 ASP A N 1
ATOM 687 C CA . ASP A 1 95 ? -11.767 1.715 -2.987 1.00 95.19 95 ASP A CA 1
ATOM 688 C C . ASP A 1 95 ? -11.978 3.121 -2.412 1.00 95.19 95 ASP A C 1
ATOM 690 O O . ASP A 1 95 ? -11.981 4.097 -3.166 1.00 95.19 95 ASP A O 1
ATOM 694 N 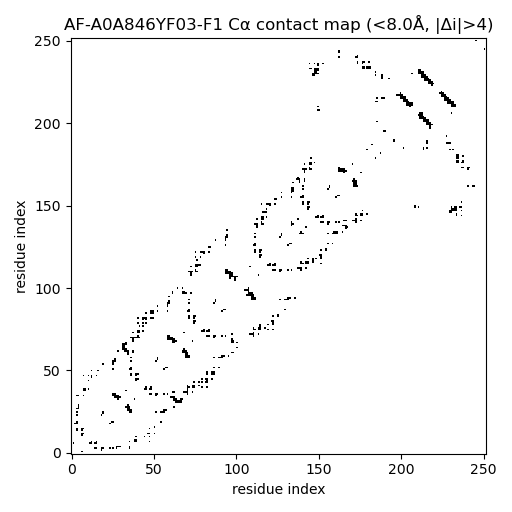N . LEU A 1 96 ? -12.117 3.259 -1.088 1.00 94.62 96 LEU A N 1
ATOM 695 C CA . LEU A 1 96 ? -12.338 4.554 -0.450 1.00 94.62 96 LEU A CA 1
ATOM 696 C C . LEU A 1 96 ? -11.095 5.453 -0.613 1.00 94.62 96 LEU A C 1
ATOM 698 O O . LEU A 1 96 ? -10.031 5.137 -0.068 1.00 94.62 96 LEU A O 1
ATOM 702 N N . PRO A 1 97 ? -11.189 6.579 -1.350 1.00 89.56 97 PRO A N 1
ATOM 703 C CA . PRO A 1 97 ? -10.074 7.505 -1.477 1.00 89.56 97 PRO A CA 1
ATOM 704 C C . PRO A 1 97 ? -9.880 8.287 -0.179 1.00 89.56 97 PRO A C 1
ATOM 706 O O . PRO A 1 97 ? -10.844 8.639 0.505 1.00 89.56 97 PRO A O 1
ATOM 709 N N . GLU A 1 98 ? -8.628 8.627 0.123 1.00 87.81 98 GLU A N 1
ATOM 710 C CA . GLU A 1 98 ? -8.323 9.556 1.215 1.00 87.81 98 GLU A CA 1
ATOM 711 C C . GLU A 1 98 ? -9.061 10.897 1.040 1.00 87.81 98 GLU A C 1
ATOM 713 O O . GLU A 1 98 ? -9.357 11.314 -0.088 1.00 87.81 98 GLU A O 1
ATOM 718 N N . PRO A 1 99 ? -9.380 11.603 2.137 1.00 84.38 99 PRO A N 1
ATOM 719 C CA . PRO A 1 99 ? -9.939 12.943 2.035 1.00 84.38 99 PRO A CA 1
ATOM 720 C C . PRO A 1 99 ? -8.963 13.909 1.322 1.00 84.38 99 PRO A C 1
ATOM 722 O O . PRO A 1 99 ? -7.751 13.685 1.319 1.00 84.38 99 PRO A O 1
ATOM 725 N N . PRO A 1 100 ? -9.465 14.987 0.688 1.00 74.94 100 PRO A N 1
ATOM 726 C CA . PRO A 1 100 ? -8.615 15.939 -0.024 1.00 74.94 100 PRO A CA 1
ATOM 727 C C . PRO A 1 100 ? -7.670 16.698 0.913 1.00 74.94 100 PRO A C 1
ATOM 729 O O . PRO A 1 100 ? -8.135 17.453 1.765 1.00 74.94 100 PRO A O 1
ATOM 732 N N . HIS A 1 101 ? -6.365 16.608 0.651 1.00 71.38 101 HIS A N 1
ATOM 733 C CA . HIS A 1 101 ? -5.344 17.262 1.465 1.00 71.38 101 HIS A CA 1
ATOM 734 C C . HIS A 1 101 ? -4.927 18.645 0.929 1.00 71.38 101 HIS A C 1
ATOM 736 O O . HIS A 1 101 ? -4.672 18.781 -0.268 1.00 71.38 101 HIS A O 1
ATOM 742 N N . PRO A 1 102 ? -4.740 19.686 1.773 1.00 70.38 102 PRO A N 1
ATOM 743 C CA . PRO A 1 102 ? -4.402 21.050 1.342 1.00 70.38 102 PRO A CA 1
ATOM 744 C C . PRO A 1 102 ? -3.123 21.173 0.504 1.00 70.38 102 PRO A C 1
ATOM 746 O O . PRO A 1 102 ? -2.955 22.138 -0.240 1.00 70.38 102 PRO A O 1
ATOM 749 N N . LYS A 1 103 ? -2.195 20.219 0.653 1.00 72.00 103 LYS A N 1
ATOM 750 C CA . LYS A 1 103 ? -0.942 20.147 -0.125 1.00 72.00 103 LYS A CA 1
ATOM 751 C C . LYS A 1 103 ? -1.001 19.156 -1.294 1.00 72.00 103 LYS A C 1
ATOM 753 O O . LYS A 1 103 ? 0.005 18.992 -1.977 1.00 72.00 103 LYS A O 1
ATOM 758 N N . GLN A 1 104 ? -2.123 18.469 -1.494 1.00 66.88 104 GLN A N 1
ATOM 759 C CA . GLN A 1 104 ? -2.345 17.574 -2.625 1.00 66.88 104 GLN A CA 1
ATOM 760 C C . GLN A 1 104 ? -3.348 18.226 -3.586 1.00 66.88 104 GLN A C 1
ATOM 762 O O . GLN A 1 104 ? -4.376 18.762 -3.183 1.00 66.88 104 GLN A O 1
ATOM 767 N N . HIS A 1 105 ? -3.034 18.216 -4.878 1.00 68.31 105 HIS A N 1
ATOM 768 C CA . HIS A 1 105 ? -3.948 18.673 -5.920 1.00 68.31 105 HIS A CA 1
ATOM 769 C C . HIS A 1 105 ? -4.446 17.449 -6.687 1.00 68.31 105 HIS A C 1
ATOM 771 O O . HIS A 1 105 ? -3.646 16.779 -7.334 1.00 68.31 105 HIS A O 1
ATOM 777 N N . GLY A 1 106 ? -5.745 17.159 -6.606 1.00 70.88 106 GLY A N 1
ATOM 778 C CA . GLY A 1 106 ? -6.370 16.001 -7.254 1.00 70.88 106 GLY A CA 1
ATOM 779 C C . GLY A 1 106 ? -7.315 15.242 -6.317 1.00 70.88 106 GLY A C 1
ATOM 780 O O . GLY A 1 106 ? -7.503 15.669 -5.174 1.00 70.88 106 GLY A O 1
ATOM 781 N N . PRO A 1 107 ? -7.935 14.149 -6.793 1.00 72.31 107 PRO A N 1
ATOM 782 C CA . PRO A 1 107 ? -8.654 13.224 -5.923 1.00 72.31 107 PRO A CA 1
ATOM 783 C C . PRO A 1 107 ? -7.686 12.555 -4.937 1.00 72.31 107 PRO A C 1
ATOM 785 O O . PRO A 1 107 ? -6.493 12.417 -5.220 1.00 72.31 107 PRO A O 1
ATOM 788 N N . GLY A 1 108 ? -8.202 12.148 -3.776 1.00 81.25 108 GLY A N 1
ATOM 789 C CA . GLY A 1 108 ? -7.420 11.393 -2.800 1.00 81.25 108 GLY A CA 1
ATOM 790 C C . GLY A 1 108 ? -6.977 10.036 -3.340 1.00 81.25 108 GLY A C 1
ATOM 791 O O . GLY A 1 108 ? -7.545 9.518 -4.300 1.00 81.25 108 GLY A O 1
ATOM 792 N N . THR A 1 109 ? -5.941 9.463 -2.730 1.00 88.38 109 THR A N 1
ATOM 793 C CA . THR A 1 109 ? -5.314 8.223 -3.206 1.00 88.38 109 THR A CA 1
ATOM 794 C C . THR A 1 109 ? -5.933 7.011 -2.496 1.00 88.38 109 THR A C 1
ATOM 796 O O . THR A 1 109 ? -5.799 6.913 -1.277 1.00 88.38 109 THR A O 1
ATOM 799 N N . PRO A 1 110 ? -6.596 6.072 -3.202 1.00 93.19 110 PRO A N 1
ATOM 800 C CA . PRO A 1 110 ? -7.084 4.839 -2.586 1.00 93.19 110 PRO A CA 1
ATOM 801 C C . PRO A 1 110 ? -5.943 3.865 -2.232 1.00 93.19 110 PRO A C 1
ATOM 803 O O . PRO A 1 110 ? -4.844 3.962 -2.800 1.00 93.19 110 PRO A O 1
ATOM 806 N N . PRO A 1 111 ? -6.193 2.868 -1.362 1.00 96.44 111 PRO A N 1
ATOM 807 C CA . PRO A 1 111 ? -5.186 1.909 -0.899 1.00 96.44 111 PRO A CA 1
ATOM 808 C C . PRO A 1 111 ? -4.418 1.200 -2.024 1.00 96.44 111 PRO A C 1
ATOM 810 O O . PRO A 1 111 ? -3.196 1.038 -1.948 1.00 96.44 111 PRO A O 1
ATOM 813 N N . LEU A 1 112 ? -5.113 0.804 -3.098 1.00 97.19 112 LEU A N 1
ATOM 814 C CA . LEU A 1 112 ? -4.509 0.060 -4.206 1.00 97.19 112 LEU A CA 1
ATOM 815 C C . LEU A 1 112 ? -3.457 0.884 -4.968 1.00 97.19 112 LEU A C 1
ATOM 817 O O . LEU A 1 112 ? -2.436 0.333 -5.386 1.00 97.19 112 LEU A O 1
ATOM 821 N N . LEU A 1 113 ? -3.651 2.202 -5.113 1.00 94.62 113 LEU A N 1
ATOM 822 C CA . LEU A 1 113 ? -2.656 3.079 -5.747 1.00 94.62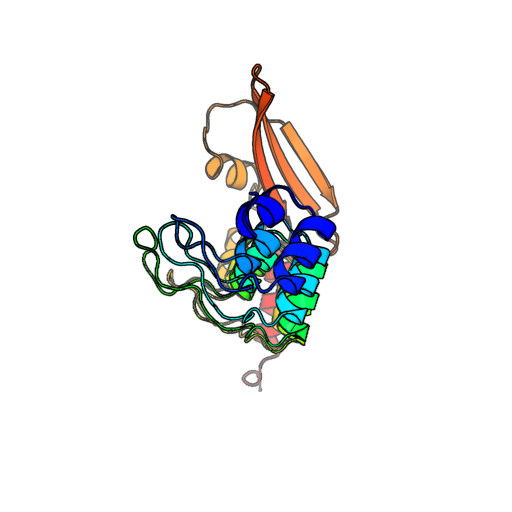 113 LEU A CA 1
ATOM 823 C C . LEU A 1 113 ? -1.386 3.199 -4.908 1.00 94.62 113 LEU A C 1
ATOM 825 O O . LEU A 1 113 ? -0.291 3.188 -5.476 1.00 94.62 113 LEU A O 1
ATOM 829 N N . TRP A 1 114 ? -1.520 3.289 -3.581 1.00 95.12 114 TRP A N 1
ATOM 830 C CA . TRP A 1 114 ? -0.379 3.303 -2.668 1.00 95.12 114 TRP A CA 1
ATOM 831 C C . TRP A 1 114 ? 0.433 2.010 -2.782 1.00 95.12 114 TRP A C 1
ATOM 833 O O . TRP A 1 114 ? 1.642 2.056 -3.017 1.00 95.12 114 TRP A O 1
ATOM 843 N N . ALA A 1 115 ? -0.236 0.857 -2.709 1.00 96.88 115 ALA A N 1
ATOM 844 C CA . ALA A 1 115 ? 0.415 -0.444 -2.815 1.00 96.88 115 ALA A CA 1
ATOM 845 C C . ALA A 1 115 ? 1.101 -0.647 -4.181 1.00 96.88 115 ALA A C 1
ATOM 847 O O . ALA A 1 115 ? 2.275 -1.023 -4.246 1.00 96.88 115 ALA A O 1
ATOM 848 N N . ALA A 1 116 ? 0.406 -0.338 -5.282 1.00 96.38 116 ALA A N 1
ATOM 849 C CA . ALA A 1 116 ? 0.946 -0.483 -6.633 1.00 96.38 116 ALA A CA 1
ATOM 850 C C . ALA A 1 116 ? 2.105 0.489 -6.913 1.00 96.38 116 ALA A C 1
ATOM 852 O O . ALA A 1 116 ? 3.102 0.107 -7.526 1.00 96.38 116 ALA A O 1
ATOM 853 N N . GLY A 1 117 ? 2.001 1.738 -6.448 1.00 93.00 117 GLY A N 1
ATOM 854 C CA . GLY A 1 117 ? 3.039 2.758 -6.612 1.00 93.00 117 GLY A CA 1
ATOM 855 C C . GLY A 1 117 ? 4.304 2.492 -5.797 1.00 93.00 117 GLY A C 1
ATOM 856 O O . GLY A 1 117 ? 5.394 2.869 -6.232 1.00 93.00 117 GLY A O 1
ATOM 857 N N . ASN A 1 118 ? 4.178 1.803 -4.663 1.00 92.50 118 ASN A N 1
ATOM 858 C CA . ASN A 1 118 ? 5.312 1.457 -3.808 1.00 92.50 118 ASN A CA 1
ATOM 859 C C . ASN A 1 118 ? 5.913 0.073 -4.112 1.00 92.50 118 ASN A C 1
ATOM 861 O O . ASN A 1 118 ? 7.011 -0.221 -3.642 1.00 92.50 118 ASN A O 1
ATOM 865 N N . GLY A 1 119 ? 5.270 -0.738 -4.960 1.00 93.31 119 GLY A N 1
ATOM 866 C CA . GLY A 1 119 ? 5.788 -2.051 -5.363 1.00 93.31 119 GLY A CA 1
ATOM 867 C C . GLY A 1 119 ? 5.413 -3.195 -4.414 1.00 93.31 119 GLY A C 1
ATOM 868 O O . GLY A 1 119 ? 6.108 -4.210 -4.362 1.00 93.31 119 GLY A O 1
ATOM 869 N N . HIS A 1 120 ? 4.307 -3.055 -3.683 1.00 95.25 120 HIS A N 1
ATOM 870 C CA . HIS A 1 120 ? 3.872 -3.974 -2.630 1.00 95.25 120 HIS A CA 1
ATOM 871 C C . HIS A 1 120 ? 2.952 -5.075 -3.169 1.00 95.25 120 HIS A C 1
ATOM 873 O O . HIS A 1 120 ? 1.735 -5.015 -3.002 1.00 95.25 120 HIS A O 1
ATOM 879 N N . LEU A 1 121 ? 3.530 -6.080 -3.841 1.00 95.31 121 LEU A N 1
ATOM 880 C CA . LEU A 1 121 ? 2.767 -7.126 -4.543 1.00 95.31 121 LEU A CA 1
ATOM 881 C C . LEU A 1 121 ? 1.750 -7.851 -3.653 1.00 95.31 121 LEU A C 1
ATOM 883 O O . LEU A 1 121 ? 0.596 -7.981 -4.042 1.00 95.31 121 LEU A O 1
ATOM 887 N N . GLU A 1 122 ? 2.155 -8.283 -2.461 1.00 96.31 122 GLU A N 1
ATOM 888 C CA . GLU A 1 122 ? 1.269 -9.025 -1.557 1.00 96.31 122 GLU A CA 1
ATOM 889 C C . GLU A 1 122 ? 0.090 -8.163 -1.075 1.00 96.31 122 GLU A C 1
ATOM 891 O O . GLU A 1 122 ? -1.051 -8.623 -1.057 1.00 96.31 122 GLU A O 1
ATOM 896 N N . THR A 1 123 ? 0.332 -6.879 -0.781 1.00 98.31 123 THR A N 1
ATOM 897 C CA . THR A 1 123 ? -0.743 -5.923 -0.469 1.00 98.31 123 THR A CA 1
ATOM 898 C C . THR A 1 123 ? -1.687 -5.743 -1.661 1.00 98.31 123 THR A C 1
ATOM 900 O O . THR A 1 123 ? -2.902 -5.729 -1.476 1.00 98.31 123 THR A O 1
ATOM 903 N N . VAL A 1 124 ? -1.157 -5.623 -2.886 1.00 98.31 124 VAL A N 1
ATOM 904 C CA . VAL A 1 124 ? -1.976 -5.514 -4.106 1.00 98.31 124 VAL A CA 1
ATOM 905 C C . VAL A 1 124 ? -2.870 -6.741 -4.273 1.00 98.31 124 VAL A C 1
ATOM 907 O O . VAL A 1 124 ? -4.068 -6.592 -4.489 1.00 98.31 124 VAL A O 1
ATOM 910 N N . GLU A 1 125 ? -2.314 -7.947 -4.152 1.00 98.19 125 GLU A N 1
ATOM 911 C CA . GLU A 1 125 ? -3.078 -9.192 -4.280 1.00 98.19 125 GLU A CA 1
ATOM 912 C C . GLU A 1 125 ? -4.176 -9.303 -3.216 1.00 98.19 125 GLU A C 1
ATOM 914 O O . GLU A 1 125 ? -5.294 -9.708 -3.534 1.00 98.19 125 GLU A O 1
ATOM 919 N N . LEU A 1 126 ? -3.893 -8.884 -1.979 1.00 98.44 126 LEU A N 1
ATOM 920 C CA . LEU A 1 126 ? -4.880 -8.851 -0.902 1.00 98.44 126 LEU A CA 1
ATOM 921 C C . LEU A 1 126 ? -6.020 -7.873 -1.216 1.00 98.44 126 LEU A C 1
ATOM 923 O O . LEU A 1 126 ? -7.187 -8.250 -1.121 1.00 98.44 126 LEU A O 1
ATOM 927 N N . LEU A 1 127 ? -5.704 -6.640 -1.621 1.00 98.69 127 LEU A N 1
ATOM 928 C CA . LEU A 1 127 ? -6.711 -5.625 -1.950 1.00 98.69 127 LEU A CA 1
ATOM 929 C C . LEU A 1 127 ? -7.580 -6.047 -3.146 1.00 98.69 127 LEU A C 1
ATOM 931 O O . LEU A 1 127 ? -8.800 -5.915 -3.092 1.00 98.69 127 LEU A O 1
ATOM 935 N N . LEU A 1 128 ? -6.986 -6.626 -4.192 1.00 98.56 128 LEU A N 1
ATOM 936 C CA . LEU A 1 128 ? -7.732 -7.158 -5.339 1.00 98.56 128 LEU A CA 1
ATOM 937 C C . LEU A 1 128 ? -8.643 -8.325 -4.933 1.00 98.56 128 LEU A C 1
ATOM 939 O O . LEU A 1 128 ? -9.800 -8.380 -5.347 1.00 98.56 128 LEU A O 1
ATOM 943 N N . ALA A 1 129 ? -8.166 -9.227 -4.069 1.00 98.38 129 ALA A N 1
ATOM 944 C CA . ALA A 1 129 ? -8.987 -10.304 -3.518 1.00 98.38 129 ALA A CA 1
ATOM 945 C C . ALA A 1 129 ? -10.133 -9.783 -2.628 1.00 98.38 129 ALA A C 1
ATOM 947 O O . ALA A 1 129 ? -11.171 -10.437 -2.519 1.00 98.38 129 ALA A O 1
ATOM 948 N N . ALA A 1 130 ? -9.959 -8.606 -2.021 1.00 98.00 130 ALA A N 1
ATOM 949 C CA . ALA A 1 130 ? -10.985 -7.892 -1.265 1.00 98.00 130 ALA A CA 1
ATOM 950 C C . ALA A 1 130 ? -11.999 -7.143 -2.148 1.00 98.00 130 ALA A C 1
ATOM 952 O O . ALA A 1 130 ? -12.975 -6.610 -1.625 1.00 98.00 130 ALA A O 1
ATOM 953 N N . GLY A 1 131 ? -11.797 -7.127 -3.469 1.00 97.44 131 GLY A N 1
ATOM 954 C CA . GLY A 1 131 ? -12.698 -6.495 -4.427 1.00 97.44 131 GLY A CA 1
ATOM 955 C C . GLY A 1 131 ? -12.326 -5.069 -4.827 1.00 97.44 131 GLY A C 1
ATOM 956 O O . GLY A 1 131 ? -13.183 -4.409 -5.402 1.00 97.44 131 GLY A O 1
ATOM 957 N N . ALA A 1 132 ? -11.095 -4.612 -4.557 1.00 97.88 132 ALA A N 1
ATOM 958 C CA . ALA A 1 132 ? -10.606 -3.326 -5.060 1.00 97.88 132 ALA A CA 1
ATOM 959 C C . ALA A 1 132 ? -10.725 -3.245 -6.590 1.00 97.88 132 ALA A C 1
ATOM 961 O O . ALA A 1 132 ? -10.336 -4.188 -7.291 1.00 97.88 132 ALA A O 1
ATOM 962 N N . ASP A 1 133 ? -11.190 -2.112 -7.109 1.00 97.38 133 ASP A N 1
ATOM 963 C CA . ASP A 1 133 ? -11.269 -1.866 -8.544 1.00 97.38 133 ASP A CA 1
ATOM 964 C C . ASP A 1 133 ? -9.859 -1.619 -9.129 1.00 97.38 133 ASP A C 1
ATOM 966 O O . ASP A 1 133 ? -9.190 -0.632 -8.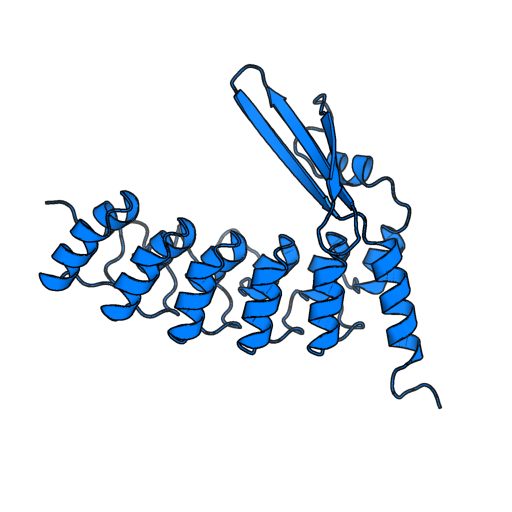800 1.00 97.38 133 ASP A O 1
ATOM 970 N N . PRO A 1 134 ? -9.359 -2.474 -10.043 1.00 97.31 134 PRO A N 1
ATOM 971 C CA . PRO A 1 134 ? -8.056 -2.259 -10.668 1.00 97.31 134 PRO A CA 1
ATOM 972 C C . PRO A 1 134 ? -8.027 -1.070 -11.647 1.00 97.31 134 PRO A C 1
ATOM 974 O O . PRO A 1 134 ? -6.942 -0.713 -12.119 1.00 97.31 134 PRO A O 1
ATOM 977 N N . ASN A 1 135 ? -9.180 -0.468 -11.963 1.00 95.69 135 ASN A N 1
ATOM 978 C CA . ASN A 1 135 ? -9.353 0.603 -12.948 1.00 95.69 135 ASN A CA 1
ATOM 979 C C . ASN A 1 135 ? -9.635 1.985 -12.329 1.00 95.69 135 ASN A C 1
ATOM 981 O O . ASN A 1 135 ? -10.109 2.885 -13.024 1.00 95.69 135 ASN A O 1
ATOM 985 N N . ILE A 1 136 ? -9.304 2.187 -11.048 1.00 91.50 136 ILE A N 1
ATOM 986 C CA . ILE A 1 136 ? -9.438 3.493 -10.382 1.00 91.50 136 ILE A CA 1
ATOM 987 C C . ILE A 1 136 ? -8.610 4.609 -11.043 1.00 91.50 136 ILE A C 1
ATOM 989 O O . ILE A 1 136 ? -7.550 4.386 -11.642 1.00 91.50 136 ILE A O 1
ATOM 993 N N . GLU A 1 137 ? -9.090 5.846 -10.883 1.00 82.88 137 GLU A N 1
ATOM 994 C CA . GLU A 1 137 ? -8.447 7.067 -11.379 1.00 82.88 137 GLU A CA 1
ATOM 995 C C . GLU A 1 137 ? -7.000 7.185 -10.867 1.00 82.88 137 GLU A C 1
ATOM 997 O O . GLU A 1 137 ? -6.689 6.821 -9.738 1.00 82.88 137 GLU A O 1
ATOM 1002 N N . GLY A 1 138 ? -6.070 7.657 -11.701 1.00 75.56 138 GLY A N 1
ATOM 1003 C CA . GLY A 1 138 ? -4.631 7.588 -11.404 1.00 75.56 138 GLY A CA 1
ATOM 1004 C C . GLY A 1 138 ? -3.975 6.239 -11.742 1.00 75.56 138 GLY A C 1
ATOM 1005 O O . GLY A 1 138 ? -2.746 6.176 -11.803 1.00 75.56 138 GLY A O 1
ATOM 1006 N N . THR A 1 139 ? -4.768 5.212 -12.077 1.00 87.88 139 THR A N 1
ATOM 1007 C CA . THR A 1 139 ? -4.414 3.936 -12.733 1.00 87.88 139 THR A CA 1
ATOM 1008 C C . THR A 1 139 ? -3.305 3.117 -12.038 1.00 87.88 139 THR A C 1
ATOM 1010 O O . THR A 1 139 ? -2.113 3.312 -12.308 1.00 87.88 139 THR A O 1
ATOM 1013 N N . PRO A 1 140 ? -3.652 2.119 -11.200 1.00 95.38 140 PRO A N 1
ATOM 1014 C CA . PRO A 1 140 ? -2.681 1.220 -10.562 1.00 95.38 140 PRO A CA 1
ATOM 1015 C C . PRO A 1 140 ? -1.706 0.578 -11.558 1.00 95.38 140 PRO A C 1
ATOM 1017 O O . PRO A 1 140 ? -0.511 0.452 -11.280 1.00 95.38 140 PRO A O 1
ATOM 1020 N N . LEU A 1 141 ? -2.195 0.251 -12.760 1.00 97.06 141 LEU A N 1
ATOM 1021 C CA . LEU A 1 141 ? -1.405 -0.372 -13.818 1.00 97.06 141 LEU A CA 1
ATOM 1022 C C . LEU A 1 141 ? -0.252 0.519 -14.306 1.00 97.06 141 LEU A C 1
ATOM 1024 O O . LEU A 1 141 ? 0.867 0.034 -14.477 1.00 97.06 141 LEU A O 1
ATOM 1028 N N . THR A 1 142 ? -0.478 1.825 -14.489 1.00 96.06 142 THR A N 1
ATOM 1029 C CA . THR A 1 142 ? 0.585 2.739 -14.945 1.00 96.06 142 THR A CA 1
ATOM 1030 C C . THR A 1 142 ? 1.592 3.038 -13.832 1.00 96.06 142 THR A C 1
ATOM 1032 O O . THR A 1 142 ? 2.776 3.242 -14.107 1.00 96.06 142 THR A O 1
ATOM 1035 N N . ARG A 1 143 ? 1.153 3.046 -12.564 1.00 95.00 143 ARG A N 1
ATOM 1036 C CA . ARG A 1 143 ? 2.035 3.185 -11.394 1.00 95.00 143 ARG A CA 1
ATOM 1037 C C . ARG A 1 143 ? 2.980 1.992 -11.287 1.00 95.00 143 ARG A C 1
ATOM 1039 O O . ARG A 1 143 ? 4.193 2.192 -11.233 1.00 95.00 143 ARG A O 1
ATOM 1046 N N . ALA A 1 144 ? 2.441 0.776 -11.365 1.00 96.38 144 ALA A N 1
ATOM 1047 C CA . ALA A 1 144 ? 3.228 -0.453 -11.367 1.00 96.38 144 ALA A CA 1
ATOM 1048 C C . ALA A 1 144 ? 4.202 -0.514 -12.557 1.00 96.38 144 ALA A C 1
ATOM 1050 O O . ALA A 1 144 ? 5.372 -0.850 -12.375 1.00 96.38 144 ALA A O 1
ATOM 1051 N N . ALA A 1 145 ? 3.757 -0.116 -13.757 1.00 96.69 145 ALA A N 1
ATOM 1052 C CA . ALA A 1 145 ? 4.605 -0.075 -14.949 1.00 96.69 145 ALA A CA 1
ATOM 1053 C C . ALA A 1 145 ? 5.787 0.894 -14.803 1.00 96.69 145 ALA A C 1
ATOM 1055 O O . ALA A 1 145 ? 6.916 0.534 -15.123 1.00 96.69 145 ALA A O 1
ATOM 1056 N N . ARG A 1 146 ? 5.566 2.094 -14.247 1.00 94.88 146 ARG A N 1
ATOM 1057 C CA . ARG A 1 146 ? 6.638 3.075 -13.982 1.00 94.88 146 ARG A CA 1
ATOM 1058 C C . ARG A 1 146 ? 7.709 2.519 -13.053 1.00 94.88 146 ARG A C 1
ATOM 1060 O O . ARG A 1 146 ? 8.893 2.768 -13.257 1.00 94.88 146 ARG A O 1
ATOM 1067 N N . ARG A 1 147 ? 7.289 1.747 -12.051 1.00 93.31 147 ARG A N 1
ATOM 1068 C CA . ARG A 1 147 ? 8.172 1.105 -11.070 1.00 93.31 147 ARG A CA 1
ATOM 1069 C C . ARG A 1 147 ? 8.844 -0.168 -11.590 1.00 93.31 147 ARG A C 1
ATOM 1071 O O . ARG A 1 147 ? 9.685 -0.714 -10.881 1.00 93.31 147 ARG A O 1
ATOM 1078 N N . GLY A 1 148 ? 8.474 -0.625 -12.788 1.00 95.44 148 GLY A N 1
ATOM 1079 C CA . GLY A 1 148 ? 8.941 -1.879 -13.372 1.00 95.44 148 GLY A CA 1
ATOM 1080 C C . GLY A 1 148 ? 8.427 -3.116 -12.637 1.00 95.44 148 GLY A C 1
ATOM 1081 O O . GLY A 1 148 ? 9.023 -4.183 -12.744 1.00 95.44 148 GLY A O 1
ATOM 1082 N N . CYS A 1 149 ? 7.324 -2.992 -11.892 1.00 95.25 149 CYS A N 1
ATOM 1083 C CA . CYS A 1 149 ? 6.792 -4.061 -11.054 1.00 95.25 149 CYS A CA 1
ATOM 1084 C C . CYS A 1 149 ? 6.006 -5.097 -11.854 1.00 95.25 149 CYS A C 1
ATOM 1086 O O . CYS A 1 149 ? 4.773 -5.114 -11.843 1.00 95.25 149 CYS A O 1
ATOM 1088 N N . TYR A 1 150 ? 6.726 -5.973 -12.553 1.00 96.06 150 TYR A N 1
ATOM 1089 C CA . TYR A 1 150 ? 6.158 -6.971 -13.458 1.00 96.06 150 TYR A CA 1
ATOM 1090 C C . TYR A 1 150 ? 5.123 -7.879 -12.781 1.00 96.06 150 TYR A C 1
ATOM 1092 O O . TYR A 1 150 ? 4.046 -8.105 -13.337 1.00 96.06 150 TYR A O 1
ATOM 1100 N N . GLY A 1 151 ? 5.397 -8.355 -11.564 1.00 95.62 151 GLY A N 1
ATOM 1101 C CA . GLY A 1 151 ? 4.462 -9.167 -10.783 1.00 95.62 151 GLY A CA 1
ATOM 1102 C C . GLY A 1 151 ? 3.143 -8.443 -10.504 1.00 95.62 151 GLY A C 1
ATOM 1103 O O . GLY A 1 151 ? 2.072 -9.023 -10.683 1.00 95.62 151 GLY A O 1
ATOM 1104 N N . ILE A 1 152 ? 3.211 -7.153 -10.161 1.00 97.00 152 ILE A N 1
ATOM 1105 C CA . ILE A 1 152 ? 2.026 -6.324 -9.901 1.00 97.00 152 ILE A CA 1
ATOM 1106 C C . ILE A 1 152 ? 1.242 -6.093 -11.189 1.00 97.00 152 ILE A C 1
ATOM 1108 O O . ILE A 1 152 ? 0.026 -6.266 -11.195 1.00 97.00 152 ILE A O 1
ATOM 1112 N N . VAL A 1 153 ? 1.921 -5.772 -12.296 1.00 97.44 153 VAL A N 1
ATOM 1113 C CA . VAL A 1 153 ? 1.274 -5.624 -13.610 1.00 97.44 153 VAL A CA 1
ATOM 1114 C C . VAL A 1 153 ? 0.526 -6.903 -13.986 1.00 97.44 153 VAL A C 1
ATOM 1116 O O . VAL A 1 153 ? -0.635 -6.841 -14.387 1.00 97.44 153 VAL A O 1
ATOM 1119 N N . ARG A 1 154 ? 1.150 -8.074 -13.818 1.00 96.69 154 ARG A N 1
ATOM 1120 C CA . ARG A 1 154 ? 0.492 -9.362 -14.077 1.00 96.69 154 ARG A CA 1
ATOM 1121 C C . ARG A 1 154 ? -0.740 -9.574 -13.206 1.00 96.69 154 ARG A C 1
ATOM 1123 O O . ARG A 1 154 ? -1.758 -10.024 -13.727 1.00 96.69 154 ARG A O 1
ATOM 1130 N N . SER A 1 155 ? -0.643 -9.273 -11.913 1.00 96.88 155 SER A N 1
ATOM 1131 C CA . SER A 1 155 ? -1.754 -9.448 -10.974 1.00 96.88 155 SER A CA 1
ATOM 1132 C C . SER A 1 155 ? -2.930 -8.527 -11.310 1.00 96.88 155 SER A C 1
ATOM 1134 O O . SER A 1 155 ? -4.063 -8.995 -11.419 1.00 96.88 155 SER A O 1
ATOM 1136 N N . LEU A 1 156 ? -2.658 -7.251 -11.596 1.00 98.00 156 LEU A N 1
ATOM 1137 C CA . LEU A 1 156 ? -3.666 -6.276 -12.018 1.00 98.00 156 LEU A CA 1
ATOM 1138 C C . LEU A 1 156 ? -4.381 -6.713 -13.305 1.00 98.00 156 LEU A C 1
ATOM 1140 O O . LEU A 1 156 ? -5.609 -6.722 -13.355 1.00 98.00 156 LEU A O 1
ATOM 1144 N N . LEU A 1 157 ? -3.637 -7.143 -14.331 1.00 97.38 157 LEU A N 1
ATOM 1145 C CA . LEU A 1 157 ? -4.224 -7.644 -15.581 1.00 97.38 157 LEU A CA 1
ATOM 1146 C C . LEU A 1 157 ? -5.081 -8.897 -15.358 1.00 97.38 157 LEU A C 1
ATOM 1148 O O . LEU A 1 157 ? -6.149 -9.025 -15.951 1.00 97.38 157 LEU A O 1
ATOM 1152 N N . ALA A 1 158 ? -4.640 -9.810 -14.487 1.00 96.88 158 ALA A N 1
ATOM 1153 C CA . ALA A 1 158 ? -5.406 -11.005 -14.138 1.00 96.88 158 ALA A CA 1
ATOM 1154 C C . ALA A 1 158 ? -6.733 -10.679 -13.428 1.00 96.88 158 ALA A C 1
ATOM 1156 O O . ALA A 1 158 ? -7.679 -11.456 -13.539 1.00 96.88 158 ALA A O 1
ATOM 1157 N N . HIS A 1 159 ? -6.812 -9.529 -12.754 1.00 97.69 159 HIS A N 1
ATOM 1158 C CA . HIS A 1 159 ? -8.020 -9.027 -12.095 1.00 97.69 159 HIS A CA 1
ATOM 1159 C C . HIS A 1 159 ? -8.824 -8.038 -12.954 1.00 97.69 159 HIS A C 1
ATOM 1161 O O . HIS A 1 159 ? -9.789 -7.460 -12.468 1.00 97.69 159 HIS A O 1
ATOM 1167 N N . GLY A 1 160 ? -8.489 -7.877 -14.239 1.00 95.94 160 GLY A N 1
ATOM 1168 C CA . GLY A 1 160 ? -9.287 -7.079 -15.174 1.00 95.94 160 GLY A CA 1
ATOM 1169 C C . GLY A 1 160 ? -8.876 -5.612 -15.296 1.00 95.94 160 GLY A C 1
ATOM 1170 O O . GLY A 1 160 ? -9.683 -4.803 -15.750 1.00 95.94 160 GLY A O 1
ATOM 1171 N N . ALA A 1 161 ? -7.638 -5.258 -14.932 1.00 96.81 161 ALA A N 1
ATOM 1172 C CA . ALA A 1 161 ? -7.088 -3.948 -15.273 1.00 96.81 161 ALA A CA 1
ATOM 1173 C C . ALA A 1 161 ? -7.094 -3.730 -16.795 1.00 96.81 161 ALA A C 1
ATOM 1175 O O . ALA A 1 161 ? -6.620 -4.579 -17.555 1.00 96.81 161 ALA A O 1
ATOM 1176 N N . GLU A 1 162 ? -7.580 -2.577 -17.237 1.00 95.56 162 GLU A N 1
ATOM 1177 C CA . GLU A 1 162 ? -7.664 -2.190 -18.640 1.00 95.56 162 GLU A CA 1
ATOM 1178 C C . GLU A 1 162 ? -6.309 -1.644 -19.134 1.00 95.56 162 GLU A C 1
ATOM 1180 O O . GLU A 1 162 ? -5.888 -0.561 -18.721 1.00 95.56 162 GLU A O 1
ATOM 1185 N N . PRO A 1 163 ? -5.608 -2.328 -20.065 1.00 94.19 163 PRO A N 1
ATOM 1186 C CA . PRO A 1 163 ? -4.273 -1.909 -20.518 1.00 94.19 163 PRO A CA 1
ATOM 1187 C C . PRO A 1 163 ? -4.231 -0.542 -21.209 1.00 94.19 163 PRO A C 1
ATOM 1189 O O . PRO A 1 163 ? -3.177 0.093 -21.269 1.00 94.19 163 PRO A O 1
ATOM 1192 N N . ALA A 1 164 ? -5.364 -0.126 -21.778 1.00 93.06 164 ALA A N 1
ATOM 1193 C CA . ALA A 1 164 ? -5.506 1.111 -22.536 1.00 93.06 164 ALA A CA 1
ATOM 1194 C C . ALA A 1 164 ? -5.851 2.324 -21.658 1.00 93.06 164 ALA A C 1
ATOM 1196 O O . ALA A 1 164 ? -5.865 3.443 -22.172 1.00 93.06 164 ALA A O 1
ATOM 1197 N N . LEU A 1 165 ? -6.132 2.123 -20.366 1.00 93.94 165 LEU A N 1
ATOM 1198 C CA . LEU A 1 165 ? -6.457 3.214 -19.459 1.00 93.94 165 LEU A CA 1
ATOM 1199 C C . LEU A 1 165 ? -5.207 4.073 -19.220 1.00 93.94 165 LEU A C 1
ATOM 1201 O O . LEU A 1 165 ? -4.147 3.569 -18.836 1.00 93.94 165 LEU A O 1
ATOM 1205 N N . ALA A 1 166 ? -5.333 5.368 -19.500 1.00 91.88 166 ALA A N 1
ATOM 1206 C CA . ALA A 1 166 ? -4.248 6.329 -19.372 1.00 91.88 166 ALA A CA 1
ATOM 1207 C C . ALA A 1 166 ? -4.314 7.069 -18.031 1.00 91.88 166 ALA A C 1
ATOM 1209 O O . ALA A 1 166 ? -5.395 7.300 -17.487 1.00 91.88 166 ALA A O 1
ATOM 1210 N N . ASP A 1 167 ? -3.150 7.456 -17.517 1.00 90.38 167 ASP A N 1
ATOM 1211 C CA . ASP A 1 167 ? -3.048 8.356 -16.372 1.00 90.38 167 ASP A CA 1
ATOM 1212 C C . ASP A 1 167 ? -3.399 9.814 -16.746 1.00 90.38 167 ASP A C 1
ATOM 1214 O O . ASP A 1 167 ? -3.743 10.135 -17.886 1.00 90.38 167 ASP A O 1
ATOM 1218 N N . TYR A 1 168 ? -3.276 10.724 -15.776 1.00 87.50 168 TYR A N 1
ATOM 1219 C CA . TYR A 1 168 ? -3.531 12.157 -15.963 1.00 87.50 168 TYR A CA 1
ATOM 1220 C C . TYR A 1 168 ? -2.609 12.842 -16.981 1.00 87.50 168 TYR A C 1
ATOM 1222 O O . TYR A 1 168 ? -2.973 13.885 -17.523 1.00 87.50 168 TYR A O 1
ATOM 1230 N N . ASP A 1 169 ? -1.441 12.261 -17.250 1.00 89.19 169 ASP A N 1
ATOM 1231 C CA . ASP A 1 169 ? -0.472 12.756 -18.227 1.00 89.19 169 ASP A CA 1
ATOM 1232 C C . ASP A 1 169 ? -0.718 12.157 -19.628 1.00 89.19 169 ASP A C 1
ATOM 1234 O O . ASP A 1 169 ? 0.024 12.438 -20.570 1.00 89.19 169 ASP A O 1
ATOM 1238 N N . GLY A 1 170 ? -1.761 11.333 -19.788 1.00 92.25 170 GLY A N 1
ATOM 1239 C CA . GLY A 1 170 ? -2.084 10.644 -21.036 1.00 92.25 170 GLY A CA 1
ATOM 1240 C C . GLY A 1 170 ? -1.199 9.428 -21.318 1.00 92.25 170 GLY A C 1
ATOM 1241 O O . GLY A 1 170 ? -1.227 8.898 -22.430 1.00 92.25 170 GLY A O 1
ATOM 1242 N N . ASN A 1 171 ? -0.423 8.964 -20.336 1.00 94.50 171 ASN A N 1
ATOM 1243 C CA . ASN A 1 171 ? 0.440 7.802 -20.483 1.00 94.50 171 ASN A CA 1
ATOM 1244 C C . ASN A 1 171 ? -0.313 6.517 -20.147 1.00 94.50 171 ASN A C 1
ATOM 1246 O O . ASN A 1 171 ? -0.960 6.402 -19.108 1.00 94.50 171 ASN A O 1
ATOM 1250 N N . THR A 1 172 ? -0.155 5.507 -20.998 1.00 95.81 172 THR A N 1
ATOM 1251 C CA . THR A 1 172 ? -0.612 4.142 -20.714 1.00 95.81 172 THR A CA 1
ATOM 1252 C C . THR A 1 172 ? 0.520 3.334 -20.086 1.00 95.81 172 THR A C 1
ATOM 1254 O O . THR A 1 172 ? 1.697 3.688 -20.186 1.00 95.81 172 THR A O 1
ATOM 1257 N N . ALA A 1 173 ? 0.190 2.190 -19.487 1.00 96.44 173 ALA A N 1
ATOM 1258 C CA . ALA A 1 173 ? 1.210 1.284 -18.965 1.00 96.44 173 ALA A CA 1
ATOM 1259 C C . ALA A 1 173 ? 2.174 0.818 -20.073 1.00 96.44 173 ALA A C 1
ATOM 1261 O O . ALA A 1 173 ? 3.368 0.659 -19.828 1.00 96.44 173 ALA A O 1
ATOM 1262 N N . ALA A 1 174 ? 1.668 0.659 -21.302 1.00 95.94 174 ALA A N 1
ATOM 1263 C CA . ALA A 1 174 ? 2.458 0.225 -22.449 1.00 95.94 174 ALA A CA 1
ATOM 1264 C C . ALA A 1 174 ? 3.451 1.297 -22.914 1.00 95.94 174 ALA A C 1
ATOM 1266 O O . ALA A 1 174 ? 4.599 0.966 -23.199 1.00 95.94 174 ALA A O 1
ATOM 1267 N N . THR A 1 175 ? 3.038 2.570 -22.961 1.00 96.12 175 THR A N 1
ATOM 1268 C CA . THR A 1 175 ? 3.940 3.667 -23.353 1.00 96.12 175 THR A CA 1
ATOM 1269 C C . THR A 1 175 ? 5.050 3.849 -22.324 1.00 96.12 175 THR A C 1
ATOM 1271 O O . THR A 1 175 ? 6.216 3.887 -22.692 1.00 96.12 175 THR A O 1
ATOM 1274 N N . ILE A 1 176 ? 4.712 3.820 -21.032 1.00 96.31 176 ILE A N 1
ATOM 1275 C CA . ILE A 1 176 ? 5.691 3.894 -19.937 1.00 96.31 176 ILE A CA 1
ATOM 1276 C C . ILE A 1 176 ? 6.709 2.755 -20.008 1.00 96.31 176 ILE A C 1
ATOM 1278 O O . ILE A 1 176 ? 7.910 2.984 -19.877 1.00 96.31 176 ILE A O 1
ATOM 1282 N N . ALA A 1 177 ? 6.232 1.519 -20.175 1.00 96.31 177 ALA A N 1
ATOM 1283 C CA . ALA A 1 177 ? 7.106 0.357 -20.220 1.00 96.31 177 ALA A CA 1
ATOM 1284 C C . ALA A 1 177 ? 8.037 0.403 -21.435 1.00 96.31 177 ALA A C 1
ATOM 1286 O O . ALA A 1 177 ? 9.208 0.078 -21.300 1.00 96.31 177 ALA A O 1
ATOM 1287 N N . ALA A 1 178 ? 7.543 0.846 -22.594 1.00 95.88 178 ALA A N 1
ATOM 1288 C CA . ALA A 1 178 ? 8.356 1.002 -23.795 1.00 95.88 178 ALA A CA 1
ATOM 1289 C C . ALA A 1 178 ? 9.424 2.100 -23.650 1.00 95.88 178 ALA A C 1
ATOM 1291 O O . ALA A 1 178 ? 10.548 1.903 -24.101 1.00 95.88 178 ALA A O 1
ATOM 1292 N N . ASP A 1 179 ? 9.097 3.220 -23.002 1.00 95.25 179 ASP A N 1
ATOM 1293 C CA . ASP A 1 179 ? 10.037 4.330 -22.799 1.00 95.25 179 ASP A CA 1
ATOM 1294 C C . ASP A 1 179 ? 11.173 3.972 -21.826 1.00 95.25 179 ASP A C 1
ATOM 1296 O O . ASP A 1 179 ? 12.284 4.492 -21.940 1.00 95.25 179 ASP A O 1
ATOM 1300 N N . LEU A 1 180 ? 10.897 3.087 -20.864 1.00 95.12 180 LEU A N 1
ATOM 1301 C CA . LEU A 1 180 ? 11.860 2.636 -19.855 1.00 95.12 180 LEU A CA 1
ATOM 1302 C C . LEU A 1 180 ? 12.528 1.294 -20.206 1.00 95.12 180 LEU A C 1
ATOM 1304 O O . LEU A 1 180 ? 13.496 0.909 -19.551 1.00 95.12 180 LEU A O 1
ATOM 1308 N N . ALA A 1 181 ? 12.054 0.593 -21.237 1.00 94.06 181 ALA A N 1
ATOM 1309 C CA . ALA A 1 181 ? 12.648 -0.645 -21.734 1.00 94.06 181 ALA A CA 1
ATOM 1310 C C . ALA A 1 181 ? 14.071 -0.394 -22.260 1.00 94.06 181 ALA A C 1
ATOM 1312 O O . ALA A 1 181 ? 14.296 0.458 -23.123 1.00 94.06 181 ALA A O 1
ATOM 1313 N N . GLY A 1 182 ? 15.051 -1.123 -21.720 1.00 89.50 182 GLY A N 1
ATOM 1314 C CA . GLY A 1 182 ? 16.467 -0.922 -22.036 1.00 89.50 182 GLY A CA 1
ATOM 1315 C C . GLY A 1 182 ? 17.049 0.432 -21.599 1.00 89.50 182 GLY A C 1
ATOM 1316 O O . GLY A 1 182 ? 18.158 0.773 -22.021 1.00 89.50 182 GLY A O 1
ATOM 1317 N N . ALA A 1 183 ? 16.332 1.213 -20.783 1.00 93.50 183 ALA A N 1
ATOM 1318 C CA . ALA A 1 183 ? 16.855 2.451 -20.220 1.00 93.50 183 ALA A CA 1
ATOM 1319 C C . ALA A 1 183 ? 17.943 2.168 -19.172 1.00 93.50 183 ALA A C 1
ATOM 1321 O O . ALA A 1 183 ? 17.973 1.121 -18.526 1.00 93.50 183 ALA A O 1
ATOM 1322 N N . ASP A 1 184 ? 18.828 3.141 -18.951 1.00 94.56 184 ASP A N 1
ATOM 1323 C CA . ASP A 1 184 ? 19.741 3.100 -17.809 1.00 94.56 184 ASP A CA 1
ATOM 1324 C C . ASP A 1 184 ? 18.963 3.432 -16.527 1.00 94.56 184 ASP A C 1
ATOM 1326 O O . ASP A 1 184 ? 18.825 4.593 -16.134 1.00 94.56 184 ASP A O 1
ATOM 1330 N N . LEU A 1 185 ? 18.420 2.398 -15.881 1.00 93.38 185 LEU A N 1
ATOM 1331 C CA . LEU A 1 185 ? 17.604 2.546 -14.676 1.00 93.38 185 LEU A CA 1
ATOM 1332 C C . LEU A 1 185 ? 18.380 3.129 -13.486 1.00 93.38 185 LEU A C 1
ATOM 1334 O O . LEU A 1 185 ? 17.768 3.748 -12.615 1.00 93.38 185 LEU A O 1
ATOM 1338 N N . VAL A 1 186 ? 19.713 2.995 -13.458 1.00 92.62 186 VAL A N 1
ATOM 1339 C CA . VAL A 1 186 ? 20.556 3.668 -12.457 1.00 92.62 186 VAL A CA 1
ATOM 1340 C C . VAL A 1 186 ? 20.524 5.173 -12.698 1.00 92.62 186 VAL A C 1
ATOM 1342 O O . VAL A 1 186 ? 20.281 5.929 -11.760 1.00 92.62 186 VAL A O 1
ATOM 1345 N N . ALA A 1 187 ? 20.692 5.615 -13.947 1.00 91.00 187 ALA A N 1
ATOM 1346 C CA . ALA A 1 187 ? 20.597 7.031 -14.297 1.00 91.00 187 ALA A CA 1
ATOM 1347 C C . ALA A 1 187 ? 19.187 7.600 -14.054 1.00 91.00 187 ALA A C 1
ATOM 1349 O O . ALA A 1 187 ? 19.056 8.711 -13.535 1.00 91.00 187 ALA A O 1
ATOM 1350 N N . VAL A 1 188 ? 18.135 6.836 -14.376 1.00 90.81 188 VAL A N 1
ATOM 1351 C CA . VAL A 1 188 ? 16.739 7.222 -14.101 1.00 90.81 188 VAL A CA 1
ATOM 1352 C C . VAL A 1 188 ? 16.512 7.413 -12.600 1.00 90.81 188 VAL A C 1
ATOM 1354 O O . VAL A 1 188 ? 16.021 8.466 -12.193 1.00 90.81 188 VAL A O 1
ATOM 1357 N N . LEU A 1 189 ? 16.904 6.439 -11.770 1.00 89.38 189 LEU A N 1
ATOM 1358 C CA . LEU A 1 189 ? 16.780 6.538 -10.313 1.00 89.38 189 LEU A CA 1
ATOM 1359 C C . LEU A 1 189 ? 17.605 7.694 -9.739 1.00 89.38 189 LEU A C 1
ATOM 1361 O O . LEU A 1 189 ? 17.107 8.449 -8.905 1.00 89.38 189 LEU A O 1
ATOM 1365 N N . ALA A 1 190 ? 18.845 7.862 -10.198 1.00 88.12 190 ALA A N 1
ATOM 1366 C CA . ALA A 1 190 ? 19.730 8.924 -9.733 1.00 88.12 190 ALA A CA 1
ATOM 1367 C C . ALA A 1 190 ? 19.178 10.320 -10.056 1.00 88.12 190 ALA A C 1
ATOM 1369 O O . ALA A 1 190 ? 19.296 11.221 -9.232 1.00 88.12 190 ALA A O 1
ATOM 1370 N N . GLY A 1 191 ? 18.531 10.499 -11.214 1.00 85.81 191 GLY A N 1
ATOM 1371 C CA . GLY A 1 191 ? 17.886 11.764 -11.580 1.00 85.81 191 GLY A CA 1
ATOM 1372 C C . GLY A 1 191 ? 16.625 12.089 -10.768 1.00 85.81 191 GLY A C 1
ATOM 1373 O O . GLY A 1 191 ? 16.222 13.250 -10.710 1.00 85.81 191 GLY A O 1
ATOM 1374 N N . GLN A 1 192 ? 15.998 11.085 -10.148 1.00 79.38 192 GLN A N 1
ATOM 1375 C CA . GLN A 1 192 ? 14.834 11.248 -9.267 1.00 79.38 192 GLN A CA 1
ATOM 1376 C C . GLN A 1 192 ? 15.230 11.436 -7.796 1.00 79.38 192 GLN A C 1
ATOM 1378 O O . GLN A 1 192 ? 14.475 12.029 -7.019 1.00 79.38 192 GLN A O 1
ATOM 1383 N N . ALA A 1 193 ? 16.395 10.922 -7.402 1.00 71.00 193 ALA A N 1
ATOM 1384 C CA . ALA A 1 193 ? 16.911 11.049 -6.051 1.00 71.00 193 ALA A CA 1
ATOM 1385 C C . ALA A 1 193 ? 17.290 12.504 -5.729 1.00 71.00 193 ALA A C 1
ATOM 1387 O O . ALA A 1 193 ? 17.760 13.271 -6.569 1.00 71.00 193 ALA A O 1
ATOM 1388 N N . ARG A 1 194 ? 17.083 12.914 -4.473 1.00 61.22 194 ARG A N 1
ATOM 1389 C CA . ARG A 1 194 ? 17.465 14.255 -4.019 1.00 61.22 194 ARG A CA 1
ATOM 1390 C C . ARG A 1 194 ? 18.991 14.350 -3.931 1.00 61.22 194 ARG A C 1
ATOM 1392 O O . ARG A 1 194 ? 19.582 13.821 -2.997 1.00 61.22 194 ARG A O 1
ATOM 1399 N N . GLY A 1 195 ? 19.598 15.084 -4.862 1.00 59.66 195 GLY A N 1
ATOM 1400 C CA . GLY A 1 195 ? 21.018 15.436 -4.829 1.00 59.66 195 GLY A CA 1
ATOM 1401 C C . GLY A 1 195 ? 21.821 14.726 -5.912 1.00 59.66 195 GLY A C 1
ATOM 1402 O O . GLY A 1 195 ? 22.505 13.747 -5.639 1.00 59.66 195 GLY A O 1
ATOM 1403 N N . ASN A 1 196 ? 21.804 15.286 -7.124 1.00 58.28 196 ASN A N 1
ATOM 1404 C CA . ASN A 1 196 ? 22.545 14.798 -8.299 1.00 58.28 196 ASN A CA 1
ATOM 1405 C C . ASN A 1 196 ? 24.085 14.817 -8.132 1.00 58.28 196 ASN A C 1
ATOM 1407 O O . ASN A 1 196 ? 24.807 14.543 -9.087 1.00 58.28 196 ASN A O 1
ATOM 1411 N N . GLU A 1 197 ? 24.592 15.177 -6.951 1.00 65.94 197 GLU A N 1
ATOM 1412 C CA . GLU A 1 197 ? 26.010 15.424 -6.666 1.00 65.94 197 GLU A CA 1
ATOM 1413 C C . GLU A 1 197 ? 26.587 14.498 -5.577 1.00 65.94 197 GLU A C 1
ATOM 1415 O O . GLU A 1 197 ? 27.770 14.598 -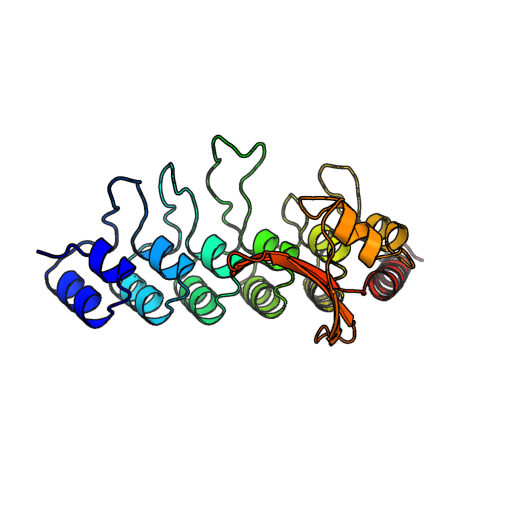5.256 1.00 65.94 197 GLU A O 1
ATOM 1420 N N . CYS A 1 198 ? 25.784 13.601 -4.993 1.00 73.44 198 CYS A N 1
ATOM 1421 C CA . CYS A 1 198 ? 26.247 12.682 -3.951 1.00 73.44 198 CYS A CA 1
ATOM 1422 C C . CYS A 1 198 ? 26.753 11.357 -4.545 1.00 73.44 198 CYS A C 1
ATOM 1424 O O . CYS A 1 198 ? 26.118 10.788 -5.429 1.00 73.44 198 CYS A O 1
ATOM 1426 N N . GLU A 1 199 ? 27.874 10.842 -4.033 1.00 83.69 199 GLU A N 1
ATOM 1427 C CA . GLU A 1 199 ? 28.373 9.504 -4.375 1.00 83.69 199 GLU A CA 1
ATOM 1428 C C . GLU A 1 199 ? 27.494 8.440 -3.698 1.00 83.69 199 GLU A C 1
ATOM 1430 O O . GLU A 1 199 ? 27.303 8.474 -2.483 1.00 83.69 199 GLU A O 1
ATOM 1435 N N . TYR A 1 200 ? 26.934 7.516 -4.479 1.00 90.44 200 TYR A N 1
ATOM 1436 C CA . TYR A 1 200 ? 26.034 6.458 -4.009 1.00 90.44 200 TYR A CA 1
ATOM 1437 C C . TYR A 1 200 ? 26.549 5.077 -4.417 1.00 90.44 200 TYR A C 1
ATOM 1439 O O . TYR A 1 200 ? 27.295 4.926 -5.387 1.00 90.44 200 TYR A O 1
ATOM 1447 N N . THR A 1 201 ? 26.119 4.050 -3.690 1.00 93.62 201 THR A N 1
ATOM 1448 C CA . THR A 1 201 ? 26.341 2.653 -4.072 1.00 93.62 201 THR A CA 1
ATOM 1449 C C . THR A 1 201 ? 25.160 2.128 -4.882 1.00 93.62 201 THR A C 1
ATOM 1451 O O . THR A 1 201 ? 24.029 2.590 -4.725 1.00 93.62 201 THR A O 1
ATOM 1454 N N . VAL A 1 202 ? 25.434 1.170 -5.772 1.00 95.44 202 VAL A N 1
ATOM 1455 C CA . VAL A 1 202 ? 24.418 0.472 -6.569 1.00 95.44 202 VAL A CA 1
ATOM 1456 C C . VAL A 1 202 ? 24.380 -0.983 -6.127 1.00 95.44 202 VAL A C 1
ATOM 1458 O O . VAL A 1 202 ? 25.369 -1.703 -6.268 1.00 95.44 202 VAL A O 1
ATOM 1461 N N . GLU A 1 203 ? 23.234 -1.420 -5.623 1.00 96.12 203 GLU A N 1
ATOM 1462 C CA . GLU A 1 203 ? 22.955 -2.808 -5.276 1.00 96.12 203 GLU A CA 1
ATOM 1463 C C . GLU A 1 203 ? 21.932 -3.395 -6.255 1.00 96.12 203 GLU A C 1
ATOM 1465 O O . GLU A 1 203 ? 20.980 -2.728 -6.661 1.00 96.12 203 GLU A O 1
ATOM 1470 N N . ARG A 1 204 ? 22.139 -4.655 -6.645 1.00 95.44 204 ARG A N 1
ATOM 1471 C CA . ARG A 1 204 ? 21.225 -5.432 -7.485 1.00 95.44 204 ARG A CA 1
ATOM 1472 C C . ARG A 1 204 ? 20.815 -6.683 -6.724 1.00 95.44 204 ARG A C 1
ATOM 1474 O O . ARG A 1 204 ? 21.673 -7.436 -6.266 1.00 95.44 204 ARG A O 1
ATOM 1481 N N . SER A 1 205 ? 19.514 -6.893 -6.570 1.00 93.56 205 SER A N 1
ATOM 1482 C CA . SER A 1 205 ? 18.946 -8.009 -5.807 1.00 93.56 205 SER A CA 1
ATOM 1483 C C . SER A 1 205 ? 17.748 -8.629 -6.535 1.00 93.56 205 SER A C 1
ATOM 1485 O O . SER A 1 205 ? 17.157 -7.985 -7.395 1.00 93.56 205 SER A O 1
ATOM 1487 N N . PRO A 1 206 ? 17.343 -9.874 -6.235 1.00 88.94 206 PRO A N 1
ATOM 1488 C CA . PRO A 1 206 ? 16.138 -10.450 -6.828 1.00 88.94 206 PRO A CA 1
ATOM 1489 C C . PRO A 1 206 ? 14.862 -9.670 -6.457 1.00 88.94 206 PRO A C 1
ATOM 1491 O O . PRO A 1 206 ? 14.596 -9.384 -5.287 1.00 88.94 206 PRO A O 1
ATOM 1494 N N . GLY A 1 207 ? 14.030 -9.373 -7.456 1.00 79.06 207 GLY A N 1
ATOM 1495 C CA . GLY A 1 207 ? 12.752 -8.672 -7.309 1.00 79.06 207 GLY A CA 1
ATOM 1496 C C . GLY A 1 207 ? 11.648 -9.509 -6.656 1.00 79.06 207 GLY A C 1
ATOM 1497 O O . GLY A 1 207 ? 10.763 -8.941 -6.022 1.00 79.06 207 GLY A O 1
ATOM 1498 N N . GLY A 1 208 ? 11.735 -10.841 -6.748 1.00 73.88 208 GLY A N 1
ATOM 1499 C CA . GLY A 1 208 ? 10.748 -11.798 -6.219 1.00 73.88 208 GLY A CA 1
ATOM 1500 C C . GLY A 1 208 ? 9.706 -12.267 -7.244 1.00 73.88 208 GLY A C 1
ATOM 1501 O O . GLY A 1 208 ? 9.074 -13.297 -7.049 1.00 73.88 208 GLY A O 1
ATOM 1502 N N . ASP A 1 209 ? 9.592 -11.577 -8.376 1.00 71.69 209 ASP A N 1
ATOM 1503 C CA . ASP A 1 209 ? 8.663 -11.846 -9.484 1.00 71.69 209 ASP A CA 1
ATOM 1504 C C . ASP A 1 209 ? 9.380 -12.279 -10.781 1.00 71.69 209 ASP A C 1
ATOM 1506 O O . ASP A 1 209 ? 8.788 -12.298 -11.861 1.00 71.69 209 ASP A O 1
ATOM 1510 N N . GLY A 1 210 ? 10.664 -12.630 -10.668 1.00 74.44 210 GLY A N 1
ATOM 1511 C CA . GLY A 1 210 ? 11.542 -12.949 -11.795 1.00 74.44 210 GLY A CA 1
ATOM 1512 C C . GLY A 1 210 ? 12.277 -11.743 -12.383 1.00 74.44 210 GLY A C 1
ATOM 1513 O O . GLY A 1 210 ? 13.083 -11.940 -13.288 1.00 74.44 210 GLY A O 1
ATOM 1514 N N . THR A 1 211 ? 12.044 -10.532 -11.865 1.00 86.31 211 THR A N 1
ATOM 1515 C CA . THR A 1 211 ? 12.809 -9.328 -12.226 1.00 86.31 211 THR A CA 1
ATOM 1516 C C . THR A 1 211 ? 13.959 -9.079 -11.250 1.00 86.31 211 THR A C 1
ATOM 1518 O O . THR A 1 211 ? 14.069 -9.731 -10.204 1.00 86.31 211 THR A O 1
ATOM 1521 N N . GLU A 1 212 ? 14.845 -8.148 -11.592 1.00 92.25 212 GLU A N 1
ATOM 1522 C CA . GLU A 1 212 ? 15.869 -7.628 -10.687 1.00 92.25 212 GLU A CA 1
ATOM 1523 C C . GLU A 1 212 ? 15.358 -6.348 -10.010 1.00 92.25 212 GLU A C 1
ATOM 1525 O O . GLU A 1 212 ? 14.584 -5.594 -10.584 1.00 92.25 212 GLU A O 1
ATOM 1530 N N . ARG A 1 213 ? 15.777 -6.085 -8.776 1.00 94.19 213 ARG A N 1
ATOM 1531 C CA . ARG A 1 213 ? 15.596 -4.810 -8.084 1.00 94.19 213 ARG A CA 1
ATOM 1532 C C . ARG A 1 213 ? 16.941 -4.104 -8.020 1.00 94.19 213 ARG A C 1
ATOM 1534 O O . ARG A 1 213 ? 17.905 -4.662 -7.495 1.00 94.19 213 ARG A O 1
ATOM 1541 N N . ILE A 1 214 ? 16.974 -2.876 -8.518 1.00 95.12 214 ILE A N 1
ATOM 1542 C CA . ILE A 1 214 ? 18.122 -1.977 -8.442 1.00 95.12 214 ILE A CA 1
ATOM 1543 C C . ILE A 1 214 ? 17.868 -1.003 -7.297 1.00 95.12 214 ILE A C 1
ATOM 1545 O O . ILE A 1 214 ? 16.818 -0.361 -7.260 1.00 95.12 214 ILE A O 1
ATOM 1549 N N . THR A 1 215 ? 18.833 -0.879 -6.392 1.00 94.88 215 THR A N 1
ATOM 1550 C CA . THR A 1 215 ? 18.768 -0.001 -5.223 1.00 94.88 215 THR A CA 1
ATOM 1551 C C . THR A 1 215 ? 19.982 0.918 -5.201 1.00 94.88 215 THR A C 1
ATOM 1553 O O . THR A 1 215 ? 21.124 0.462 -5.246 1.00 94.88 215 THR A O 1
ATOM 1556 N N . LEU A 1 216 ? 19.729 2.222 -5.134 1.00 93.81 216 LEU A N 1
ATOM 1557 C CA . LEU A 1 216 ? 20.733 3.250 -4.898 1.00 93.81 216 LEU A CA 1
ATOM 1558 C C . LEU A 1 216 ? 20.722 3.620 -3.421 1.00 93.81 216 LEU A C 1
ATOM 1560 O O . LEU A 1 216 ? 19.663 3.975 -2.897 1.00 93.81 216 LEU A O 1
ATOM 1564 N N . ARG A 1 217 ? 21.887 3.575 -2.770 1.00 92.56 217 ARG A N 1
ATOM 1565 C CA . ARG A 1 217 ? 22.037 3.986 -1.370 1.00 92.56 217 ARG A CA 1
ATOM 1566 C C . ARG A 1 217 ? 23.099 5.067 -1.235 1.00 92.56 217 ARG A C 1
ATOM 1568 O O . ARG A 1 217 ? 24.243 4.890 -1.652 1.00 92.56 217 ARG A O 1
ATOM 1575 N N . TYR A 1 218 ? 22.710 6.173 -0.617 1.00 89.62 218 TYR A N 1
ATOM 1576 C CA . TYR A 1 218 ? 23.608 7.220 -0.154 1.00 89.62 218 TYR A CA 1
ATOM 1577 C C . TYR A 1 218 ? 23.618 7.228 1.371 1.00 89.62 218 TYR A C 1
ATOM 1579 O O . TYR A 1 218 ? 22.558 7.275 1.991 1.00 89.62 218 TYR A O 1
ATOM 1587 N N . GLU A 1 219 ? 24.809 7.243 1.960 1.00 88.44 219 GLU A N 1
ATOM 1588 C CA . GLU A 1 219 ? 25.018 7.404 3.397 1.00 88.44 219 GLU A CA 1
ATOM 1589 C C . GLU A 1 219 ? 25.962 8.585 3.629 1.00 88.44 219 GLU A C 1
ATOM 1591 O O . GLU A 1 219 ? 27.022 8.691 3.007 1.00 88.44 219 GLU A O 1
ATOM 1596 N N . ASN A 1 220 ? 25.573 9.496 4.517 1.00 86.31 220 ASN A N 1
ATOM 1597 C CA . ASN A 1 220 ? 26.413 10.600 4.954 1.00 86.31 220 ASN A CA 1
ATOM 1598 C C . ASN A 1 220 ? 27.157 10.237 6.251 1.00 86.31 220 ASN A C 1
ATOM 1600 O O . ASN A 1 220 ? 26.815 9.289 6.957 1.00 86.31 220 ASN A O 1
ATOM 1604 N N . ALA A 1 221 ? 28.189 11.016 6.582 1.00 84.06 221 ALA A N 1
ATOM 1605 C CA . ALA A 1 221 ? 29.023 10.767 7.761 1.00 84.06 221 ALA A CA 1
ATOM 1606 C C . ALA A 1 221 ? 28.262 10.874 9.099 1.00 84.06 221 ALA A C 1
ATOM 1608 O O . ALA A 1 221 ? 28.714 10.323 10.101 1.00 84.06 221 ALA A O 1
ATOM 1609 N N . ASP A 1 222 ? 27.114 11.554 9.108 1.00 85.38 222 ASP A N 1
ATOM 1610 C CA . ASP A 1 222 ? 26.279 11.774 10.290 1.00 85.38 222 ASP A CA 1
ATOM 1611 C C . ASP A 1 2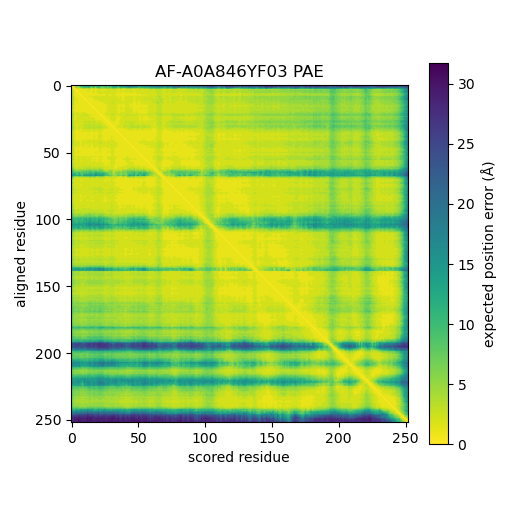22 ? 25.224 10.663 10.482 1.00 85.38 222 ASP A C 1
ATOM 1613 O O . ASP A 1 222 ? 24.357 10.771 11.349 1.00 85.38 222 ASP A O 1
ATOM 1617 N N . GLY A 1 223 ? 25.279 9.592 9.678 1.00 78.31 223 GLY A N 1
ATOM 1618 C CA . GLY A 1 223 ? 24.340 8.467 9.738 1.00 78.31 223 GLY A CA 1
ATOM 1619 C C . GLY A 1 223 ? 22.973 8.746 9.102 1.00 78.31 223 GLY A C 1
ATOM 1620 O O . GLY A 1 223 ? 22.058 7.937 9.232 1.00 78.31 223 GLY A O 1
ATOM 1621 N N . GLY A 1 224 ? 22.821 9.881 8.422 1.00 82.44 224 GLY A N 1
ATOM 1622 C CA . GLY A 1 224 ? 21.714 10.156 7.512 1.00 82.44 224 GLY A CA 1
ATOM 1623 C C . GLY A 1 224 ? 21.989 9.607 6.112 1.00 82.44 224 GLY A C 1
ATOM 1624 O O . GLY A 1 224 ? 23.096 9.184 5.788 1.00 82.44 224 GLY A O 1
ATOM 1625 N N . GLY A 1 225 ? 20.983 9.628 5.248 1.00 86.06 225 GLY A N 1
ATOM 1626 C CA . GLY A 1 225 ? 21.107 9.057 3.916 1.00 86.06 225 GLY A CA 1
ATOM 1627 C C . GLY A 1 225 ? 19.780 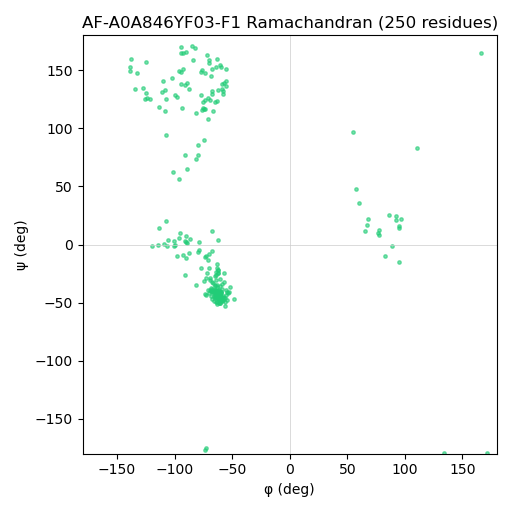9.014 3.185 1.00 86.06 225 GLY A C 1
ATOM 1628 O O . GLY A 1 225 ? 18.750 9.437 3.715 1.00 86.06 225 GLY A O 1
ATOM 1629 N N . TRP A 1 226 ? 19.806 8.499 1.966 1.00 87.75 226 TRP A N 1
ATOM 1630 C CA . TRP A 1 226 ? 18.594 8.155 1.238 1.00 87.75 226 TRP A CA 1
ATOM 1631 C C . TRP A 1 226 ? 18.783 6.830 0.514 1.00 87.75 226 TRP A C 1
ATOM 1633 O O . TRP A 1 226 ? 19.893 6.448 0.143 1.00 87.75 226 TRP A O 1
ATOM 1643 N N . GLU A 1 227 ? 17.668 6.141 0.312 1.00 90.44 227 GLU A N 1
ATOM 1644 C CA . GLU A 1 227 ? 17.598 4.924 -0.478 1.00 90.44 227 GLU A CA 1
ATOM 1645 C C . GLU A 1 227 ? 16.493 5.079 -1.522 1.00 90.44 227 GLU A C 1
ATOM 1647 O O . GLU A 1 227 ? 15.402 5.568 -1.221 1.00 90.44 227 GLU A O 1
ATOM 1652 N N . ALA A 1 228 ? 16.781 4.685 -2.759 1.00 90.06 228 ALA A N 1
ATOM 1653 C CA . ALA A 1 228 ? 15.818 4.676 -3.850 1.00 90.06 228 ALA A CA 1
ATOM 1654 C C . ALA A 1 228 ? 15.927 3.357 -4.613 1.00 90.06 228 ALA A C 1
ATOM 1656 O O . ALA A 1 228 ? 17.027 2.924 -4.941 1.00 90.06 228 ALA A O 1
ATOM 1657 N N . SER A 1 229 ? 14.790 2.724 -4.905 1.00 92.06 229 SER A N 1
ATOM 1658 C CA . SER A 1 229 ? 14.752 1.423 -5.580 1.00 92.06 229 SER A CA 1
ATOM 1659 C C . SER A 1 229 ? 13.758 1.395 -6.740 1.00 92.06 229 SER A C 1
ATOM 1661 O O . SER A 1 229 ? 12.698 2.018 -6.659 1.00 92.06 229 SER A O 1
ATOM 1663 N N . ILE A 1 230 ? 14.076 0.623 -7.782 1.00 93.00 230 ILE A N 1
ATOM 1664 C CA . ILE A 1 230 ? 13.210 0.326 -8.934 1.00 93.00 230 ILE A CA 1
ATOM 1665 C C . ILE A 1 230 ? 13.346 -1.152 -9.312 1.00 93.00 230 ILE A C 1
ATOM 1667 O O . ILE A 1 230 ? 14.405 -1.745 -9.098 1.00 93.00 230 ILE A O 1
ATOM 1671 N N . GLN A 1 231 ? 12.290 -1.759 -9.851 1.00 93.88 231 GLN A N 1
ATOM 1672 C CA . GLN A 1 231 ? 12.392 -3.079 -10.470 1.00 93.88 231 GLN A CA 1
ATOM 1673 C C . GLN A 1 231 ? 12.737 -2.933 -11.955 1.00 93.88 231 GLN A C 1
ATOM 1675 O O . GLN A 1 231 ? 12.219 -2.060 -12.644 1.00 93.88 231 GLN A O 1
ATOM 1680 N N . ASP A 1 232 ? 13.627 -3.789 -12.437 1.00 94.12 232 ASP A N 1
ATOM 1681 C CA . ASP A 1 232 ? 14.054 -3.896 -13.830 1.00 94.12 232 ASP A CA 1
ATOM 1682 C C . ASP A 1 232 ? 13.141 -4.884 -14.566 1.00 94.12 232 ASP A C 1
ATOM 1684 O O . ASP A 1 232 ? 13.511 -6.008 -14.911 1.00 94.12 232 ASP A O 1
ATOM 1688 N N . GLY A 1 233 ? 11.867 -4.502 -14.669 1.00 95.69 233 GLY A N 1
ATOM 1689 C CA . GLY A 1 233 ? 10.818 -5.314 -15.283 1.00 95.69 233 GLY A CA 1
ATOM 1690 C C . GLY A 1 233 ? 10.242 -4.723 -16.564 1.00 95.69 233 GLY A C 1
ATOM 1691 O O . GLY A 1 233 ? 9.339 -5.324 -17.143 1.00 95.69 233 GLY A O 1
ATOM 1692 N N . HIS A 1 234 ? 10.713 -3.557 -17.015 1.00 96.62 234 HIS A N 1
ATOM 1693 C CA . HIS A 1 234 ? 10.077 -2.791 -18.093 1.00 96.62 234 HIS A CA 1
ATOM 1694 C C . HIS A 1 234 ? 10.044 -3.544 -19.426 1.00 96.62 234 HIS A C 1
ATOM 1696 O O . HIS A 1 234 ? 9.001 -3.545 -20.076 1.00 96.62 234 HIS A O 1
ATOM 1702 N N . ASP A 1 235 ? 11.102 -4.283 -19.780 1.00 94.81 235 ASP A N 1
ATOM 1703 C CA . ASP A 1 235 ? 11.118 -5.143 -20.976 1.00 94.81 235 ASP A CA 1
ATOM 1704 C C . ASP A 1 235 ? 10.048 -6.248 -20.912 1.00 94.81 235 ASP A C 1
ATOM 1706 O O . ASP A 1 235 ? 9.305 -6.483 -21.871 1.00 94.81 235 ASP A O 1
ATOM 1710 N N . ALA A 1 236 ? 9.925 -6.914 -19.760 1.00 94.88 236 ALA A N 1
ATOM 1711 C CA . ALA A 1 236 ? 8.938 -7.972 -19.551 1.00 94.88 236 ALA A CA 1
ATOM 1712 C C . ALA A 1 236 ? 7.503 -7.420 -19.554 1.00 94.88 236 ALA A C 1
ATOM 1714 O O . ALA A 1 236 ? 6.594 -8.037 -20.113 1.00 94.88 236 ALA A O 1
ATOM 1715 N N . ILE A 1 237 ? 7.302 -6.236 -18.970 1.00 96.50 237 ILE A N 1
ATOM 1716 C CA . ILE A 1 237 ? 6.021 -5.525 -18.974 1.00 96.50 237 ILE A CA 1
ATOM 1717 C C . ILE A 1 237 ? 5.643 -5.110 -20.400 1.00 96.50 237 ILE A C 1
ATOM 1719 O O . ILE A 1 237 ? 4.507 -5.338 -20.814 1.00 96.50 237 ILE A O 1
ATOM 1723 N N . ALA A 1 238 ? 6.579 -4.550 -21.172 1.00 96.06 238 ALA A N 1
ATOM 1724 C CA . ALA A 1 238 ? 6.338 -4.145 -22.554 1.00 96.06 238 ALA A CA 1
ATOM 1725 C C . ALA A 1 238 ? 5.934 -5.344 -23.427 1.00 96.06 238 ALA A C 1
ATOM 1727 O O . ALA A 1 238 ? 4.959 -5.263 -24.178 1.00 96.06 238 ALA A O 1
ATOM 1728 N N . ALA A 1 239 ? 6.626 -6.479 -23.280 1.00 94.62 239 ALA A N 1
ATOM 1729 C CA . ALA A 1 239 ? 6.276 -7.719 -23.969 1.00 94.62 239 ALA A CA 1
ATOM 1730 C C . ALA A 1 239 ? 4.873 -8.223 -23.580 1.00 94.62 239 ALA A C 1
ATOM 1732 O O . ALA A 1 239 ? 4.059 -8.517 -24.455 1.00 94.62 239 ALA A O 1
ATOM 1733 N N . LEU A 1 240 ? 4.562 -8.255 -22.279 1.00 95.12 240 LEU A N 1
ATOM 1734 C CA . LEU A 1 240 ? 3.259 -8.685 -21.767 1.00 95.12 240 LEU A CA 1
ATOM 1735 C C . LEU A 1 240 ? 2.108 -7.833 -22.325 1.00 95.12 240 LEU A C 1
ATOM 1737 O O . LEU A 1 240 ? 1.097 -8.374 -22.772 1.00 95.12 240 LEU A O 1
ATOM 1741 N N . LEU A 1 241 ? 2.266 -6.508 -22.328 1.00 94.44 241 LEU A N 1
ATOM 1742 C CA . LEU A 1 241 ? 1.236 -5.573 -22.792 1.00 94.44 241 LEU A CA 1
ATOM 1743 C C . LEU A 1 241 ? 1.064 -5.581 -24.322 1.00 94.44 241 LEU A C 1
ATOM 1745 O O . LEU A 1 241 ? -0.031 -5.340 -24.835 1.00 94.44 241 LEU A O 1
ATOM 1749 N N . ALA A 1 242 ? 2.121 -5.894 -25.076 1.00 91.56 242 ALA A N 1
ATOM 1750 C CA . ALA A 1 242 ? 2.020 -6.084 -26.522 1.00 91.56 242 ALA A CA 1
ATOM 1751 C C . ALA A 1 242 ? 1.196 -7.334 -26.890 1.00 91.56 242 ALA A C 1
ATOM 1753 O O . ALA A 1 242 ? 0.507 -7.352 -27.915 1.00 91.56 242 ALA A O 1
ATOM 1754 N N . ASP A 1 243 ? 1.247 -8.379 -26.065 1.00 86.19 243 ASP A N 1
ATOM 1755 C CA . ASP A 1 243 ? 0.523 -9.630 -26.301 1.00 86.19 243 ASP A CA 1
ATOM 1756 C C . ASP A 1 243 ? -0.949 -9.554 -25.876 1.00 86.19 243 ASP A C 1
ATOM 1758 O O . ASP A 1 243 ? -1.820 -10.094 -26.570 1.00 86.19 243 ASP A O 1
ATOM 1762 N N . THR A 1 244 ? -1.265 -8.819 -24.805 1.00 79.44 244 THR A N 1
ATOM 1763 C CA . THR A 1 244 ? -2.659 -8.568 -24.402 1.00 79.44 244 THR A CA 1
ATOM 1764 C C . THR A 1 244 ? -3.418 -7.752 -25.450 1.00 79.44 244 THR A C 1
ATOM 1766 O O . THR A 1 244 ? -4.541 -8.115 -25.798 1.00 79.44 244 THR A O 1
ATOM 1769 N N . ASN A 1 245 ? -2.789 -6.737 -26.054 1.00 71.00 245 ASN A N 1
ATOM 1770 C CA . ASN A 1 245 ? -3.396 -5.957 -27.141 1.00 71.00 245 ASN A CA 1
ATOM 1771 C C . ASN A 1 245 ? -3.668 -6.781 -28.411 1.00 71.00 245 ASN A C 1
ATOM 1773 O O . ASN A 1 245 ? -4.622 -6.503 -29.135 1.00 71.00 245 ASN A O 1
ATOM 1777 N N . ARG A 1 246 ? -2.862 -7.814 -28.684 1.00 67.56 246 ARG A N 1
ATOM 1778 C CA . ARG A 1 246 ? -3.071 -8.720 -29.830 1.00 67.56 246 ARG A CA 1
ATOM 1779 C C . ARG A 1 246 ? -4.185 -9.742 -29.608 1.00 67.56 246 ARG A C 1
ATOM 1781 O O . ARG A 1 246 ? -4.712 -10.272 -30.581 1.00 67.56 246 ARG A O 1
ATOM 1788 N N . SER A 1 247 ? -4.541 -10.003 -28.354 1.00 61.44 247 SER A N 1
ATOM 1789 C CA . SER A 1 247 ? -5.502 -11.041 -27.963 1.00 61.44 247 SER A CA 1
ATOM 1790 C C . SER A 1 247 ? -6.905 -10.493 -27.653 1.00 61.44 247 SER A C 1
ATOM 1792 O O . SER A 1 247 ? -7.805 -11.264 -27.325 1.00 61.44 247 SER A O 1
ATOM 1794 N N . GLY A 1 248 ? -7.106 -9.172 -27.738 1.00 53.19 248 GLY A N 1
ATOM 1795 C CA . GLY A 1 248 ? -8.391 -8.522 -27.471 1.00 53.19 248 GLY A CA 1
ATOM 1796 C C . GLY A 1 248 ? -9.464 -8.806 -28.540 1.00 53.19 248 GLY A C 1
ATOM 1797 O O . GLY A 1 248 ? -9.136 -9.120 -29.686 1.00 53.19 248 GLY A O 1
ATOM 1798 N N . PRO A 1 249 ? -10.763 -8.644 -28.213 1.00 45.41 249 PRO A N 1
ATOM 1799 C CA . PRO A 1 249 ? -11.900 -9.044 -29.059 1.00 45.41 249 PRO A CA 1
ATOM 1800 C C . PRO A 1 249 ? -12.079 -8.244 -30.371 1.00 45.41 249 PRO A C 1
ATOM 1802 O O . PRO A 1 249 ? -13.104 -8.380 -31.031 1.00 45.41 249 PRO A O 1
ATOM 1805 N N . GLY A 1 250 ? -11.100 -7.423 -30.771 1.00 45.53 250 GLY A N 1
ATOM 1806 C CA . GLY A 1 250 ? -11.069 -6.695 -32.046 1.00 45.53 250 GLY A CA 1
ATOM 1807 C C . GLY A 1 250 ? -10.179 -7.322 -33.130 1.00 45.53 250 GLY A C 1
ATOM 1808 O O . GLY A 1 250 ? -10.039 -6.734 -34.198 1.00 45.53 250 GLY A O 1
ATOM 1809 N N . ALA A 1 251 ? -9.560 -8.479 -32.872 1.00 42.28 251 ALA A N 1
ATOM 1810 C CA . ALA A 1 251 ? -8.702 -9.185 -33.826 1.00 42.28 251 ALA A CA 1
ATOM 1811 C C . ALA A 1 251 ? -9.429 -10.373 -34.495 1.00 42.28 251 ALA A C 1
ATOM 1813 O O . ALA A 1 251 ? -9.033 -11.524 -34.322 1.00 42.28 251 ALA A O 1
ATOM 1814 N N . ALA A 1 252 ? -10.505 -10.100 -35.242 1.00 36.22 252 ALA A N 1
ATOM 1815 C CA . ALA A 1 252 ? -11.094 -11.013 -36.233 1.00 36.22 252 ALA A CA 1
ATOM 1816 C C . ALA A 1 252 ? -11.920 -10.238 -37.269 1.00 36.22 252 ALA A C 1
ATOM 1818 O O . ALA A 1 252 ? -12.758 -9.410 -36.847 1.00 36.22 252 ALA A O 1
#

Radius of gyration: 20.26 Å; Cα contacts (8 Å, |Δi|>4): 465; chains: 1; bounding box: 45×34×70 Å

Solvent-accessible surface area (backbone atoms only — not comparable to full-atom values): 13588 Å² total; per-residue (Å²): 131,86,51,62,55,56,27,53,74,71,66,35,63,68,58,34,52,50,38,46,74,76,64,50,62,50,73,55,48,56,98,48,32,38,30,45,48,36,54,21,18,64,71,43,38,35,68,47,34,47,50,34,45,74,69,63,33,65,48,70,56,58,19,35,73,83,55,61,35,31,22,49,33,39,7,24,51,71,58,22,55,66,26,35,51,47,34,47,75,70,64,28,62,50,66,56,50,28,73,77,46,98,91,54,90,66,82,39,66,25,23,50,45,37,6,27,55,69,63,34,49,70,46,35,54,52,38,47,76,72,64,30,66,45,71,45,90,75,24,34,50,39,35,9,27,71,39,12,31,42,53,42,38,52,51,37,49,78,70,64,29,59,70,80,58,50,32,95,87,68,45,25,28,48,57,44,6,53,73,48,34,90,48,64,62,67,60,56,51,46,74,71,45,91,58,88,81,65,83,61,50,82,46,78,44,82,52,85,62,87,33,40,27,43,35,41,42,33,75,49,98,85,78,48,68,52,74,51,73,42,34,65,13,18,56,62,39,27,54,53,48,57,51,52,68,66,69,41,99,80,75,124

Mean predicted aligned error: 5.49 Å

InterPro domains:
  IPR002110 Ankyrin repeat [PF12796] (4-96)
  IPR002110 Ankyrin repeat [PF12796] (112-190)
  IPR0021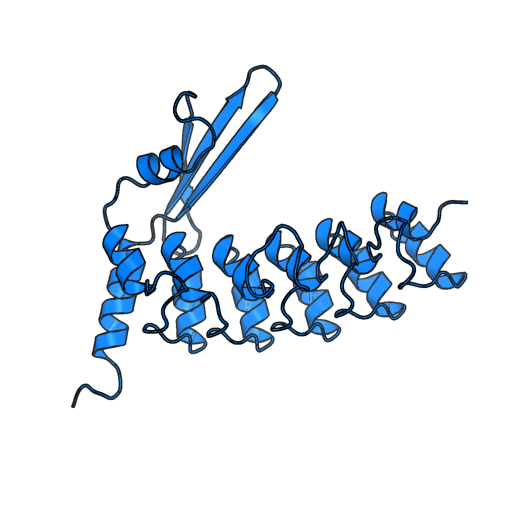10 Ankyrin repeat [PR01415] (33-48)
  IPR002110 Ankyrin repeat [PR01415] (123-137)
  IPR002110 Ankyrin repeat [PS50088] (32-64)
  IPR002110 Ankyrin repeat [PS50088] (107-139)
  IPR002110 Ankyrin repeat [PS50088] (136-168)
  IPR002110 Ankyrin repeat [SM00248] (32-61)
  IPR002110 Ankyrin repeat [SM00248] (67-96)
  IPR002110 Ankyrin repeat [SM00248] (107-136)
  IPR002110 Ankyrin repeat [SM00248] (139-165)
  IPR036770 Ankyrin repeat-containing domain superfamily [G3DSA:1.25.40.20] (1-103)
  IPR036770 Ankyrin repeat-containing domain superfamily [G3DSA:1.25.40.20] (104-202)
  IPR036770 Ankyrin repeat-containing domain superfamily [SSF48403] (3-189)
  IPR051616 Cul2-RING E3 ligase substrate-recognition [PTHR46224] (4-137)